Protein AF-A0A947RH59-F1 (afdb_monomer)

pLDDT: mean 83.12, std 14.03, range [39.81, 97.5]

Radius of gyration: 22.33 Å; Cα contacts (8 Å, |Δi|>4): 359; chains: 1; bounding box: 50×53×66 Å

Structure (mmCIF, N/CA/C/O backbone):
data_AF-A0A947RH59-F1
#
_entry.id   AF-A0A947RH59-F1
#
loop_
_atom_site.group_PDB
_atom_site.id
_atom_site.type_symbol
_atom_site.label_atom_id
_atom_site.label_alt_id
_atom_site.label_comp_id
_atom_site.label_asym_id
_atom_site.label_entity_id
_atom_site.label_seq_id
_atom_site.pdbx_PDB_ins_code
_atom_site.Cartn_x
_atom_site.Cartn_y
_atom_site.Cartn_z
_atom_site.occupancy
_atom_site.B_iso_or_equiv
_atom_site.auth_seq_id
_atom_site.auth_comp_id
_atom_site.auth_asym_id
_atom_site.auth_atom_id
_atom_site.pdbx_PDB_model_num
ATOM 1 N N . GLU A 1 1 ? 6.074 -4.065 -26.628 1.00 88.81 1 GLU A N 1
ATOM 2 C CA . GLU A 1 1 ? 5.184 -4.842 -25.742 1.00 88.81 1 GLU A CA 1
ATOM 3 C C . GLU A 1 1 ? 5.906 -5.947 -24.997 1.00 88.81 1 GLU A C 1
ATOM 5 O O . GLU A 1 1 ? 6.916 -6.458 -25.480 1.00 88.81 1 GLU A O 1
ATOM 10 N N . TRP A 1 2 ? 5.381 -6.270 -23.817 1.00 94.00 2 TRP A N 1
ATOM 11 C CA . TRP A 1 2 ? 5.727 -7.473 -23.065 1.00 94.00 2 TRP A CA 1
ATOM 12 C C . TRP A 1 2 ? 5.155 -8.717 -23.740 1.00 94.00 2 TRP A C 1
ATOM 14 O O . TRP A 1 2 ? 4.102 -8.657 -24.374 1.00 94.00 2 TRP A O 1
ATOM 24 N N . THR A 1 3 ? 5.827 -9.852 -23.575 1.00 95.62 3 THR A N 1
ATOM 25 C CA . THR A 1 3 ? 5.216 -11.160 -23.831 1.00 95.62 3 THR A CA 1
ATOM 26 C C . THR A 1 3 ? 4.136 -11.468 -22.791 1.00 95.62 3 THR A C 1
ATOM 28 O O . THR A 1 3 ? 4.141 -10.912 -21.688 1.00 95.62 3 THR A O 1
ATOM 31 N N . ASP A 1 4 ? 3.280 -12.446 -23.088 1.00 93.75 4 ASP A N 1
ATOM 32 C CA . ASP A 1 4 ? 2.530 -13.153 -22.045 1.00 93.75 4 ASP A CA 1
ATOM 33 C C . ASP A 1 4 ? 3.490 -13.767 -21.006 1.00 93.75 4 ASP A C 1
ATOM 35 O O . ASP A 1 4 ? 4.701 -13.880 -21.238 1.00 93.75 4 ASP A O 1
ATOM 39 N N . PHE A 1 5 ? 2.956 -14.168 -19.849 1.00 92.88 5 PHE A N 1
ATOM 40 C CA . PHE A 1 5 ? 3.732 -14.893 -18.844 1.00 92.88 5 PHE A CA 1
ATOM 41 C C . PHE A 1 5 ? 4.156 -16.263 -19.378 1.00 92.88 5 PHE A C 1
ATOM 43 O O . PHE A 1 5 ? 3.321 -17.100 -19.721 1.00 92.88 5 PHE A O 1
ATOM 50 N N . ILE A 1 6 ? 5.467 -16.491 -19.422 1.00 94.94 6 ILE A N 1
ATOM 51 C CA . ILE A 1 6 ? 6.079 -17.720 -19.921 1.00 94.94 6 ILE A CA 1
ATOM 52 C C . ILE A 1 6 ? 6.441 -18.595 -18.717 1.00 94.94 6 ILE A C 1
ATOM 54 O O . ILE A 1 6 ? 7.222 -18.149 -17.870 1.00 94.94 6 ILE A O 1
ATOM 58 N N . PRO A 1 7 ? 5.919 -19.831 -18.622 1.00 93.31 7 PRO A N 1
ATOM 59 C CA . PRO A 1 7 ? 6.313 -20.751 -17.568 1.00 93.31 7 PRO A CA 1
ATOM 60 C C . PRO A 1 7 ? 7.763 -21.198 -17.769 1.00 93.31 7 PRO A C 1
ATOM 62 O O . PRO A 1 7 ? 8.172 -21.575 -18.869 1.00 93.31 7 PRO A O 1
ATOM 65 N N . VAL A 1 8 ? 8.535 -21.193 -16.688 1.00 93.56 8 VAL A N 1
ATOM 66 C CA . VAL A 1 8 ? 9.926 -21.647 -16.657 1.00 93.56 8 VAL A CA 1
ATOM 67 C C . VAL A 1 8 ? 10.114 -22.654 -15.532 1.00 93.56 8 VAL A C 1
ATOM 69 O O . VAL A 1 8 ? 9.717 -22.428 -14.389 1.00 93.56 8 VAL A O 1
ATOM 72 N N . GLN A 1 9 ? 10.722 -23.794 -15.852 1.00 91.88 9 GLN A N 1
ATOM 73 C CA . GLN A 1 9 ? 11.062 -24.793 -14.847 1.00 91.88 9 GLN A CA 1
ATOM 74 C C . GLN A 1 9 ? 12.309 -24.336 -14.084 1.00 91.88 9 GLN A C 1
ATOM 76 O O . GLN A 1 9 ? 13.392 -24.250 -14.659 1.00 91.88 9 GLN A O 1
ATOM 81 N N . VAL A 1 10 ? 12.154 -24.055 -12.790 1.00 88.31 10 VAL A N 1
ATOM 82 C CA . VAL A 1 10 ? 13.253 -23.610 -11.913 1.00 88.31 10 VAL A CA 1
ATOM 83 C C . VAL A 1 10 ? 13.983 -24.813 -11.325 1.00 88.31 10 VAL A C 1
ATOM 85 O O . VAL A 1 10 ? 15.209 -24.847 -11.264 1.00 88.31 10 VAL A O 1
ATOM 88 N N . SER A 1 11 ? 13.222 -25.824 -10.906 1.00 87.19 11 SER A N 1
ATOM 89 C CA . SER A 1 11 ? 13.723 -27.099 -10.391 1.00 87.19 11 SER A CA 1
ATOM 90 C C . SER A 1 11 ? 12.666 -28.200 -10.600 1.00 87.19 11 SER A C 1
ATOM 92 O O . SER A 1 11 ? 11.557 -27.912 -11.068 1.00 87.19 11 SER A O 1
ATOM 94 N N . PRO A 1 12 ? 12.966 -29.487 -10.337 1.00 89.25 12 PRO A N 1
ATOM 95 C CA . PRO A 1 12 ? 11.969 -30.552 -10.443 1.00 89.25 12 PRO A CA 1
ATOM 96 C C . PRO A 1 12 ? 10.721 -30.252 -9.595 1.00 89.25 12 PRO A C 1
ATOM 98 O O . PRO A 1 12 ? 10.802 -30.159 -8.376 1.00 89.25 12 PRO A O 1
ATOM 101 N N . GLY A 1 13 ? 9.567 -30.095 -10.251 1.00 81.94 13 GLY A N 1
ATOM 102 C CA . GLY A 1 13 ? 8.290 -29.785 -9.594 1.00 81.94 13 GLY A CA 1
ATOM 103 C C . GLY A 1 13 ? 8.054 -28.306 -9.261 1.00 81.94 13 GLY A C 1
ATOM 104 O O . GLY A 1 13 ? 6.967 -27.978 -8.794 1.00 81.94 13 GLY A O 1
ATOM 105 N N . VAL A 1 14 ? 9.012 -27.413 -9.534 1.00 85.25 14 VAL A N 1
ATOM 106 C CA . VAL A 1 14 ? 8.883 -25.968 -9.290 1.00 85.25 14 VAL A CA 1
ATOM 107 C C . VAL A 1 14 ? 8.870 -25.217 -10.616 1.00 85.25 14 VAL A C 1
ATOM 109 O O . VAL A 1 14 ? 9.863 -25.194 -11.351 1.00 85.25 14 VAL A O 1
ATOM 112 N N . VAL A 1 15 ? 7.735 -24.585 -10.902 1.00 88.19 15 VAL A N 1
ATOM 113 C CA . VAL A 1 15 ? 7.526 -23.738 -12.079 1.00 88.19 15 VAL A CA 1
ATOM 114 C C . VAL A 1 15 ? 7.353 -22.302 -11.608 1.00 88.19 15 VAL A C 1
ATOM 116 O O . VAL A 1 15 ? 6.541 -22.023 -10.729 1.00 88.19 15 VAL A O 1
ATOM 119 N N . GLY A 1 16 ? 8.140 -21.404 -12.185 1.00 90.88 16 GLY A N 1
ATOM 120 C CA . GLY A 1 16 ? 7.933 -19.968 -12.073 1.00 90.88 16 GLY A CA 1
ATOM 121 C C . GLY A 1 16 ? 7.451 -19.391 -13.396 1.00 90.88 16 GLY A C 1
ATOM 122 O O . GLY A 1 16 ? 7.313 -20.106 -14.389 1.00 90.88 16 GLY A O 1
ATOM 123 N N . VAL A 1 17 ? 7.226 -18.085 -13.423 1.00 92.38 17 VAL A N 1
ATOM 124 C CA . VAL A 1 17 ? 6.842 -17.353 -14.632 1.00 92.38 17 VAL A CA 1
ATOM 125 C C . VAL A 1 17 ? 7.767 -16.167 -14.864 1.00 92.38 17 VAL A C 1
ATOM 127 O O . VAL A 1 17 ? 8.214 -15.517 -13.919 1.00 92.38 17 VAL A O 1
ATOM 130 N N . VAL A 1 18 ? 8.047 -15.881 -16.134 1.00 93.88 18 VAL A N 1
ATOM 131 C CA . VAL A 1 18 ? 8.799 -14.697 -16.571 1.00 93.88 18 VAL A CA 1
ATOM 132 C C . VAL A 1 18 ? 8.038 -13.956 -17.659 1.00 93.88 18 VAL A C 1
ATOM 134 O O . VAL A 1 18 ? 7.226 -14.547 -18.372 1.00 93.88 18 VAL A O 1
ATOM 137 N N . GLN A 1 19 ? 8.338 -12.673 -17.832 1.00 93.88 19 GLN A N 1
ATOM 138 C CA . GLN A 1 19 ? 7.992 -11.940 -19.048 1.00 93.88 19 GLN A CA 1
ATOM 139 C C . GLN A 1 19 ? 9.256 -11.419 -19.720 1.00 93.88 19 GLN A C 1
ATOM 141 O O . GLN A 1 19 ? 10.274 -11.161 -19.071 1.00 93.88 19 GLN A O 1
ATOM 146 N N . ILE A 1 20 ? 9.180 -11.259 -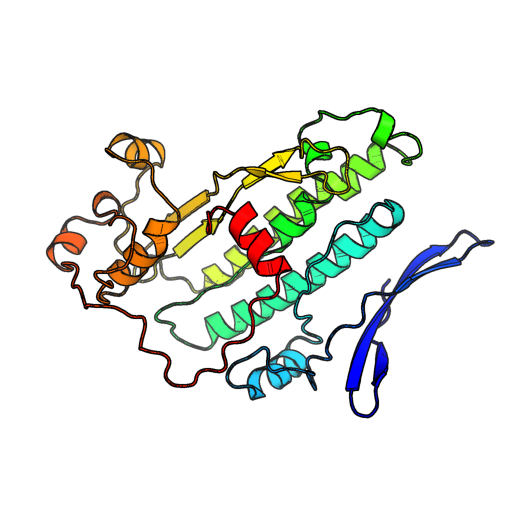21.037 1.00 94.75 20 ILE A N 1
ATOM 147 C CA . ILE A 1 20 ? 10.265 -10.724 -21.851 1.00 94.75 20 ILE A CA 1
ATOM 148 C C . ILE A 1 20 ? 9.777 -9.436 -22.505 1.00 94.75 20 ILE A C 1
ATOM 150 O O . ILE A 1 20 ? 8.660 -9.373 -23.018 1.00 94.75 20 ILE A O 1
ATOM 154 N N . LYS A 1 21 ? 10.624 -8.409 -22.515 1.00 93.44 21 LYS A N 1
ATOM 155 C CA . LYS A 1 21 ? 10.375 -7.164 -23.241 1.00 93.44 21 LYS A CA 1
ATOM 156 C C . LYS A 1 21 ? 11.598 -6.756 -24.056 1.00 93.44 21 LYS A C 1
ATOM 158 O O . LYS A 1 21 ? 12.687 -6.644 -23.494 1.00 93.44 21 LYS A O 1
ATOM 163 N N . PRO A 1 22 ? 11.446 -6.469 -25.358 1.00 91.81 22 PRO A N 1
ATOM 164 C CA . PRO A 1 22 ? 12.472 -5.762 -26.109 1.00 91.81 22 PRO A CA 1
ATOM 165 C C . PRO A 1 22 ? 12.655 -4.349 -25.544 1.00 91.81 22 PRO A C 1
ATOM 167 O O . PRO A 1 22 ? 11.700 -3.575 -25.490 1.00 91.81 22 PRO A O 1
ATOM 170 N N . ILE A 1 23 ? 13.877 -4.025 -25.120 1.00 88.12 23 ILE A N 1
ATOM 171 C CA . ILE A 1 23 ? 14.247 -2.703 -24.578 1.00 88.12 23 ILE A CA 1
ATOM 172 C C . ILE A 1 23 ? 15.123 -1.898 -25.545 1.00 88.12 23 ILE A C 1
ATOM 174 O O . ILE A 1 23 ? 15.234 -0.686 -25.407 1.00 88.12 23 ILE A O 1
ATOM 178 N N . GLN A 1 24 ? 15.728 -2.557 -26.537 1.00 85.88 24 GLN A N 1
ATOM 179 C CA . GLN A 1 24 ? 16.453 -1.916 -27.633 1.00 85.88 24 GLN A CA 1
ATOM 180 C C . GLN A 1 24 ? 16.329 -2.777 -28.890 1.00 85.88 24 GLN A C 1
ATOM 182 O O . GLN A 1 24 ? 16.601 -3.979 -28.842 1.00 85.88 24 GLN A O 1
ATOM 187 N N . LEU A 1 25 ? 15.921 -2.149 -29.993 1.00 82.75 25 LEU A N 1
ATOM 188 C CA . LEU A 1 25 ? 15.824 -2.742 -31.325 1.00 82.75 25 LEU A CA 1
ATOM 189 C C . LEU A 1 25 ? 16.316 -1.698 -32.337 1.00 82.75 25 LEU A C 1
ATOM 191 O O . LEU A 1 25 ? 15.540 -0.843 -32.753 1.00 82.75 25 LEU A O 1
ATOM 195 N N . ASP A 1 26 ? 17.597 -1.730 -32.704 1.00 81.69 26 ASP A N 1
ATOM 196 C CA . ASP A 1 26 ? 18.196 -0.758 -33.642 1.00 81.69 26 ASP A CA 1
ATOM 197 C C . ASP A 1 26 ? 18.709 -1.396 -34.945 1.00 81.69 26 ASP A C 1
ATOM 199 O O . ASP A 1 26 ? 19.548 -0.838 -35.646 1.00 81.69 26 ASP A O 1
ATOM 203 N N . GLY A 1 27 ? 18.166 -2.563 -35.305 1.00 76.25 27 GLY A N 1
ATOM 204 C CA . GLY A 1 27 ? 18.472 -3.278 -36.549 1.00 76.25 27 GLY A CA 1
ATOM 205 C C . GLY A 1 27 ? 19.770 -4.090 -36.505 1.00 76.25 27 GLY A C 1
ATOM 206 O O . GLY A 1 27 ? 19.826 -5.151 -37.122 1.00 76.25 27 GLY A O 1
ATOM 207 N N . GLU A 1 28 ? 20.763 -3.652 -35.730 1.00 81.38 28 GLU A N 1
ATOM 208 C CA . GLU A 1 28 ? 22.033 -4.365 -35.518 1.00 81.38 28 GLU A CA 1
ATOM 209 C C . GLU A 1 28 ? 22.124 -4.999 -34.123 1.00 81.38 28 GLU A C 1
ATOM 211 O O . GLU A 1 28 ? 22.731 -6.059 -33.967 1.00 81.38 28 GLU A O 1
ATOM 216 N N . ASN A 1 29 ? 21.476 -4.404 -33.115 1.00 83.38 29 ASN A N 1
ATOM 217 C CA . ASN A 1 29 ? 21.460 -4.893 -31.742 1.00 83.38 29 ASN A CA 1
ATOM 218 C C . ASN A 1 29 ? 20.030 -5.140 -31.254 1.00 83.38 29 ASN A C 1
ATOM 220 O O . ASN A 1 29 ? 19.125 -4.312 -31.394 1.00 83.38 29 ASN A O 1
ATOM 224 N N . VAL A 1 30 ? 19.853 -6.286 -30.599 1.00 89.38 30 VAL A N 1
ATOM 225 C CA . VAL A 1 30 ? 18.637 -6.629 -29.862 1.00 89.38 30 VAL A CA 1
ATOM 226 C C . VAL A 1 30 ? 19.006 -6.745 -28.393 1.00 89.38 30 VAL A C 1
ATOM 228 O O . VAL A 1 30 ? 19.796 -7.611 -28.017 1.00 89.38 30 VAL A O 1
ATOM 231 N N . LYS A 1 31 ? 18.417 -5.890 -27.551 1.00 89.50 31 LYS A N 1
ATOM 232 C CA . LYS A 1 31 ? 18.453 -6.072 -26.096 1.00 89.50 31 LYS A CA 1
ATOM 233 C C . LYS A 1 31 ? 17.070 -6.431 -25.594 1.00 89.50 31 LYS A C 1
ATOM 235 O O . LYS A 1 31 ? 16.083 -5.754 -25.893 1.00 89.50 31 LYS A O 1
ATOM 240 N N . LEU A 1 32 ? 17.028 -7.488 -24.796 1.00 92.00 32 LEU A N 1
ATOM 241 C CA . LEU A 1 32 ? 15.830 -7.979 -24.139 1.00 92.00 32 LEU A CA 1
ATOM 242 C C . LEU A 1 32 ? 16.002 -7.808 -22.634 1.00 92.00 32 LEU A C 1
ATOM 244 O O . LEU A 1 32 ? 17.060 -8.114 -22.089 1.00 92.00 32 LEU A O 1
ATOM 248 N N . TYR A 1 33 ? 14.948 -7.352 -21.974 1.00 90.88 33 TYR A N 1
ATOM 249 C CA . TYR A 1 33 ? 14.801 -7.492 -20.538 1.00 90.88 33 TYR A CA 1
ATOM 250 C C . TYR A 1 33 ? 13.961 -8.732 -20.255 1.00 90.88 33 TYR A C 1
ATOM 252 O O . TYR A 1 33 ? 12.892 -8.907 -20.841 1.00 90.88 33 TYR A O 1
ATOM 260 N N . ILE A 1 34 ? 14.458 -9.581 -19.364 1.00 92.00 34 ILE A N 1
ATOM 261 C CA . ILE A 1 34 ? 13.726 -10.720 -18.819 1.00 92.00 34 ILE A CA 1
ATOM 262 C C . ILE A 1 34 ? 13.506 -10.402 -17.348 1.00 92.00 34 ILE A C 1
ATOM 264 O O . ILE A 1 34 ? 14.453 -10.032 -16.649 1.00 92.00 34 ILE A O 1
ATOM 268 N N . THR A 1 35 ? 12.265 -10.505 -16.885 1.00 90.19 35 THR A N 1
ATOM 269 C CA . THR A 1 35 ? 11.963 -10.306 -15.467 1.00 90.19 35 THR A CA 1
ATOM 270 C C . THR A 1 35 ? 12.703 -11.338 -14.604 1.00 90.19 35 THR A C 1
ATOM 272 O O . THR A 1 35 ? 13.068 -12.412 -15.096 1.00 90.19 35 THR A O 1
ATOM 275 N N . PRO A 1 36 ? 12.866 -11.093 -13.293 1.00 87.94 36 PRO A N 1
ATOM 276 C CA . PRO A 1 36 ? 13.085 -12.175 -12.348 1.00 87.94 36 PRO A CA 1
ATOM 277 C C . PRO A 1 36 ? 12.020 -13.259 -12.521 1.00 87.94 36 PRO A C 1
ATOM 279 O O . PRO A 1 36 ? 10.925 -13.020 -13.043 1.00 87.94 36 PRO A O 1
ATOM 282 N N . ILE A 1 37 ? 12.353 -14.458 -12.061 1.00 89.25 37 ILE A N 1
ATOM 283 C CA . ILE A 1 37 ? 11.400 -15.556 -12.031 1.00 89.25 37 ILE A CA 1
ATOM 284 C C . ILE A 1 37 ? 10.430 -15.298 -10.879 1.00 89.25 37 ILE A C 1
ATOM 286 O O . ILE A 1 37 ? 10.838 -15.289 -9.718 1.00 89.25 37 ILE A O 1
ATOM 290 N N . PHE A 1 38 ? 9.156 -15.092 -11.198 1.00 89.44 38 PHE A N 1
ATOM 291 C CA . PHE A 1 38 ? 8.100 -14.957 -10.198 1.00 89.44 38 PHE A CA 1
ATOM 292 C C . PHE A 1 38 ? 7.467 -16.308 -9.891 1.00 89.44 38 PHE A C 1
ATOM 294 O O . PHE A 1 38 ? 7.466 -17.215 -10.725 1.00 89.44 38 PHE A O 1
ATOM 301 N N . SER A 1 39 ? 6.879 -16.429 -8.701 1.00 88.12 39 SER A N 1
ATOM 302 C CA . SER A 1 39 ? 5.996 -17.556 -8.404 1.00 88.12 39 SER A CA 1
ATOM 303 C C . SER A 1 39 ? 4.762 -17.486 -9.305 1.00 88.12 39 SER A C 1
ATOM 305 O O . SER A 1 39 ? 4.129 -16.436 -9.401 1.00 88.12 39 SER A O 1
ATOM 307 N N . ASP A 1 40 ? 4.391 -18.606 -9.924 1.00 89.12 40 ASP A N 1
ATOM 308 C CA . ASP A 1 40 ? 3.111 -18.725 -10.623 1.00 89.12 40 ASP A CA 1
ATOM 309 C C . ASP A 1 40 ? 1.973 -18.656 -9.599 1.00 89.12 40 ASP A C 1
ATOM 311 O O . ASP A 1 40 ? 1.878 -19.501 -8.712 1.00 89.12 40 ASP A O 1
ATOM 315 N N . SER A 1 41 ? 1.098 -17.658 -9.705 1.00 89.00 41 SER A N 1
ATOM 316 C CA . SER A 1 41 ? -0.002 -17.495 -8.748 1.00 89.00 41 SER A CA 1
ATOM 317 C C . SER A 1 41 ? -1.061 -18.607 -8.833 1.00 89.00 41 SER A C 1
ATOM 319 O O . SER A 1 41 ? -1.749 -18.864 -7.845 1.00 89.00 41 SER A O 1
ATOM 321 N N . SER A 1 42 ? -1.150 -19.330 -9.959 1.00 86.38 42 SER A N 1
ATOM 322 C CA . SER A 1 42 ? -2.070 -20.468 -10.124 1.00 86.38 42 SER A CA 1
ATOM 323 C C . SER A 1 42 ? -1.583 -21.748 -9.430 1.00 86.38 42 SER A C 1
ATOM 325 O O . SER A 1 42 ? -2.383 -22.636 -9.108 1.00 86.38 42 SER A O 1
ATOM 327 N N . ASN A 1 43 ? -0.277 -21.839 -9.174 1.00 87.06 43 ASN A N 1
ATOM 328 C CA . ASN A 1 43 ? 0.364 -22.944 -8.475 1.00 87.06 43 ASN A CA 1
ATOM 329 C C . ASN A 1 43 ? 1.592 -22.437 -7.698 1.00 87.06 43 ASN A C 1
ATOM 331 O O . ASN A 1 43 ? 2.730 -22.709 -8.094 1.00 87.06 43 ASN A O 1
ATOM 335 N N . PRO A 1 44 ? 1.378 -21.655 -6.625 1.00 85.50 44 PRO A N 1
ATOM 336 C CA . PRO A 1 44 ? 2.462 -20.916 -6.012 1.00 85.50 44 PRO A CA 1
ATOM 337 C C . PRO A 1 44 ? 3.368 -21.821 -5.183 1.00 85.50 44 PRO A C 1
ATOM 339 O O . PRO A 1 44 ? 2.924 -22.785 -4.560 1.00 85.50 44 PRO A O 1
ATOM 342 N N . VAL A 1 45 ? 4.657 -21.477 -5.152 1.00 83.00 45 VAL A N 1
ATOM 343 C CA . VAL A 1 45 ? 5.681 -22.229 -4.403 1.00 83.00 45 VAL A CA 1
ATOM 344 C C . VAL A 1 45 ? 5.470 -22.107 -2.887 1.00 83.00 45 VAL A C 1
ATOM 346 O O . VAL A 1 45 ? 5.902 -22.965 -2.121 1.00 83.00 45 VAL A O 1
ATOM 349 N N . TYR A 1 46 ? 4.773 -21.055 -2.452 1.00 83.56 46 TYR A N 1
ATOM 350 C CA . TYR A 1 46 ? 4.365 -20.810 -1.074 1.00 83.56 46 TYR A CA 1
ATOM 351 C C . TYR A 1 46 ? 2.954 -20.208 -1.031 1.00 83.56 46 TYR A C 1
ATOM 353 O O . TYR A 1 46 ? 2.503 -19.562 -1.976 1.00 83.56 46 TYR A O 1
ATOM 361 N N . ASN A 1 47 ? 2.249 -20.390 0.085 1.00 85.50 47 ASN A N 1
ATOM 362 C CA . ASN A 1 47 ? 0.921 -19.807 0.266 1.00 85.50 47 ASN A CA 1
ATOM 363 C C . ASN A 1 47 ? 1.045 -18.312 0.591 1.00 85.50 47 ASN A C 1
ATOM 365 O O . ASN A 1 47 ? 1.488 -17.958 1.678 1.00 85.50 47 ASN A O 1
ATOM 369 N N . PHE A 1 48 ? 0.627 -17.445 -0.333 1.00 87.75 48 PHE A N 1
ATOM 370 C CA . PHE A 1 48 ? 0.585 -15.987 -0.133 1.00 87.75 48 PHE A CA 1
ATOM 371 C C . PHE A 1 48 ? -0.825 -15.455 0.180 1.00 87.75 48 PHE A C 1
ATOM 373 O O . PHE A 1 48 ? -1.036 -14.249 0.267 1.00 87.75 48 PHE A O 1
ATOM 380 N N . THR A 1 49 ? -1.805 -16.350 0.329 1.00 90.94 49 THR A N 1
ATOM 381 C CA . THR A 1 49 ? -3.190 -16.018 0.685 1.00 90.94 49 THR A CA 1
ATOM 382 C C . THR A 1 49 ? -3.688 -16.926 1.799 1.00 90.94 49 THR A C 1
ATOM 384 O O . THR A 1 49 ? -3.232 -18.065 1.941 1.00 90.94 49 THR A O 1
ATOM 387 N N . PHE A 1 50 ? -4.666 -16.437 2.558 1.00 89.12 50 PHE A N 1
ATOM 388 C CA . PHE A 1 50 ? -5.464 -17.251 3.464 1.00 89.12 50 PHE A CA 1
ATOM 389 C C . PHE A 1 50 ? -6.963 -17.028 3.181 1.00 89.12 50 PHE A C 1
ATOM 391 O O . PHE A 1 50 ? -7.394 -15.876 3.154 1.00 89.12 50 PHE A O 1
ATOM 398 N N . PRO A 1 51 ? -7.766 -18.094 2.988 1.00 91.25 51 PRO A N 1
ATOM 399 C CA . PRO A 1 51 ? -7.333 -19.484 2.827 1.00 91.25 51 PRO A CA 1
ATOM 400 C C . PRO A 1 51 ? -6.478 -19.658 1.560 1.00 91.25 51 PRO A C 1
ATOM 402 O O . PRO A 1 51 ? -6.658 -18.933 0.587 1.00 91.25 51 PRO A O 1
ATOM 405 N N . ALA A 1 52 ? -5.582 -20.650 1.540 1.00 87.94 52 ALA A N 1
ATOM 406 C CA . ALA A 1 52 ? -4.650 -20.871 0.422 1.00 87.94 52 ALA A CA 1
ATOM 407 C C . ALA A 1 52 ? -5.338 -21.094 -0.942 1.00 87.94 52 ALA A C 1
ATOM 409 O O . ALA A 1 52 ? -4.736 -20.891 -1.995 1.00 87.94 52 ALA A O 1
ATOM 410 N N . THR A 1 53 ? -6.610 -21.504 -0.940 1.00 87.62 53 THR A N 1
ATOM 411 C CA . THR A 1 53 ? -7.419 -21.670 -2.155 1.00 87.62 53 THR A CA 1
ATOM 412 C C . THR A 1 53 ? -7.675 -20.351 -2.885 1.00 87.62 53 THR A C 1
ATOM 414 O O . THR A 1 53 ? -7.861 -20.375 -4.100 1.00 87.62 53 THR A O 1
ATOM 417 N N . LEU A 1 54 ? -7.633 -19.214 -2.179 1.00 90.38 54 LEU A N 1
ATOM 418 C CA . LEU A 1 54 ? -7.912 -17.892 -2.739 1.00 90.38 54 LEU A CA 1
ATOM 419 C C . LEU A 1 54 ? -6.922 -17.502 -3.847 1.00 90.38 54 LEU A C 1
ATOM 421 O O . LEU A 1 54 ? -7.323 -16.866 -4.818 1.00 90.38 54 LEU A O 1
ATOM 425 N N . ALA A 1 55 ? -5.658 -17.931 -3.761 1.00 90.69 55 ALA A N 1
ATOM 426 C CA . ALA A 1 55 ? -4.647 -17.654 -4.786 1.00 90.69 55 ALA A CA 1
ATOM 427 C C . ALA A 1 55 ? -5.101 -18.078 -6.196 1.00 90.69 55 ALA A C 1
ATOM 429 O O . ALA A 1 55 ? -4.987 -17.303 -7.142 1.00 90.69 55 ALA A O 1
ATOM 430 N N . LYS A 1 56 ? -5.698 -19.271 -6.332 1.00 88.88 56 LYS A N 1
ATOM 431 C CA . LYS A 1 56 ? -6.170 -19.786 -7.630 1.00 88.88 56 LYS A CA 1
ATOM 432 C C . LYS A 1 56 ? -7.346 -18.990 -8.182 1.00 88.88 56 LYS A C 1
ATOM 434 O O . LYS A 1 56 ? -7.431 -18.784 -9.392 1.00 88.88 56 LYS A O 1
ATOM 439 N N . ASP A 1 57 ? -8.250 -18.561 -7.307 1.00 91.19 57 ASP A N 1
ATOM 440 C CA . ASP A 1 57 ? -9.389 -17.735 -7.699 1.00 91.19 57 ASP A CA 1
ATOM 441 C C . ASP A 1 57 ? -8.938 -16.348 -8.147 1.00 91.19 57 ASP A C 1
ATOM 443 O O . ASP A 1 57 ? -9.399 -15.875 -9.186 1.00 91.19 57 ASP A O 1
ATOM 447 N N . ILE A 1 58 ? -7.970 -15.753 -7.444 1.00 92.38 58 ILE A N 1
ATOM 448 C CA . ILE A 1 58 ? -7.327 -14.507 -7.864 1.00 92.38 58 ILE A CA 1
ATOM 449 C C . ILE A 1 58 ? -6.754 -14.659 -9.274 1.00 92.38 58 ILE A C 1
ATOM 451 O O . ILE A 1 58 ? -7.103 -13.878 -10.159 1.00 92.38 58 ILE A O 1
ATOM 455 N N . THR A 1 59 ? -5.938 -15.689 -9.521 1.00 91.50 59 THR A N 1
ATOM 456 C CA . THR A 1 59 ? -5.312 -15.868 -10.837 1.00 91.50 59 THR A CA 1
ATOM 457 C C . THR A 1 59 ? -6.338 -16.066 -11.944 1.00 91.50 59 THR A C 1
ATOM 459 O O . THR A 1 59 ? -6.207 -15.513 -13.034 1.00 91.50 59 THR A O 1
ATOM 462 N N . ARG A 1 60 ? -7.386 -16.846 -11.666 1.00 91.81 60 ARG A N 1
ATOM 463 C CA . ARG A 1 60 ? -8.465 -17.133 -12.616 1.00 91.81 60 ARG A CA 1
ATOM 464 C C . ARG A 1 60 ? -9.275 -15.888 -12.978 1.00 91.81 60 ARG A C 1
ATOM 466 O O . ARG A 1 60 ? -9.710 -15.777 -14.120 1.00 91.81 60 ARG A O 1
ATOM 473 N N . LEU A 1 61 ? -9.516 -14.995 -12.019 1.00 92.00 61 LEU A N 1
ATOM 474 C CA . LEU A 1 61 ? -10.374 -13.821 -12.202 1.00 92.00 61 LEU A CA 1
ATOM 475 C C . LEU A 1 61 ? -9.610 -12.591 -12.707 1.00 92.00 61 LEU A C 1
ATOM 477 O O . LEU A 1 61 ? -10.162 -11.818 -13.487 1.00 92.00 61 LEU A O 1
ATOM 481 N N . PHE A 1 62 ? -8.357 -12.413 -12.285 1.00 91.81 62 PHE A N 1
ATOM 482 C CA . PHE A 1 62 ? -7.598 -11.177 -12.517 1.00 91.81 62 PHE A CA 1
ATOM 483 C C . PHE A 1 62 ? -6.330 -11.374 -13.365 1.00 91.81 62 PHE A C 1
ATOM 485 O O . PHE A 1 62 ? -5.744 -10.397 -13.842 1.00 91.81 62 PHE A O 1
ATOM 492 N N . GLY A 1 63 ? -5.950 -12.625 -13.640 1.00 90.94 63 GLY A N 1
ATOM 493 C CA . GLY A 1 63 ? -4.695 -12.977 -14.301 1.00 90.94 63 GLY A CA 1
ATOM 494 C C . GLY A 1 63 ? -3.553 -13.150 -13.301 1.00 90.94 63 GLY A C 1
ATOM 495 O O . GLY A 1 63 ? -3.771 -13.228 -12.096 1.00 90.94 63 GLY A O 1
ATOM 496 N N . GLN A 1 64 ? -2.315 -13.240 -13.793 1.00 90.56 64 GLN A N 1
ATOM 497 C CA . GLN A 1 64 ? -1.163 -13.502 -12.927 1.00 90.56 64 GLN A CA 1
ATOM 498 C C . GLN A 1 64 ? -0.988 -12.415 -11.863 1.00 90.56 64 GLN A C 1
ATOM 500 O O . GLN A 1 64 ? -0.758 -11.245 -12.187 1.00 90.56 64 GLN A O 1
ATOM 505 N N . TYR A 1 65 ? -1.057 -12.836 -10.602 1.00 91.25 65 TYR A N 1
ATOM 506 C CA . TYR A 1 65 ? -0.812 -12.002 -9.438 1.00 91.25 65 TYR A CA 1
ATOM 507 C C . TYR A 1 65 ? 0.646 -12.138 -9.017 1.00 91.25 65 TYR A C 1
ATOM 509 O O . TYR A 1 65 ? 1.071 -13.177 -8.510 1.00 91.25 65 TYR A O 1
ATOM 517 N N . LEU A 1 66 ? 1.426 -11.086 -9.239 1.00 89.06 66 LEU A N 1
ATOM 518 C CA . LEU A 1 66 ? 2.828 -11.082 -8.855 1.00 89.06 66 LEU A CA 1
ATOM 519 C C . LEU A 1 66 ? 2.931 -10.691 -7.386 1.00 89.06 66 LEU A C 1
ATOM 521 O O . LEU A 1 66 ? 2.684 -9.541 -7.022 1.00 89.06 66 LEU A O 1
ATOM 525 N N . VAL A 1 67 ? 3.299 -11.655 -6.541 1.00 82.75 67 VAL A N 1
ATOM 526 C CA . VAL A 1 67 ? 3.734 -11.337 -5.182 1.00 82.75 67 VAL A CA 1
ATOM 527 C C . VAL A 1 67 ? 5.045 -10.583 -5.319 1.00 82.75 67 VAL A C 1
ATOM 529 O O . VAL A 1 67 ? 6.059 -11.128 -5.756 1.00 82.75 67 VAL A O 1
ATOM 532 N N . GLU A 1 68 ? 4.973 -9.290 -5.040 1.00 70.69 68 GLU A N 1
ATOM 533 C CA . GLU A 1 68 ? 6.091 -8.387 -5.224 1.00 70.69 68 GLU A CA 1
ATOM 534 C C . GLU A 1 68 ? 7.279 -8.823 -4.357 1.00 70.69 68 GLU A C 1
ATOM 536 O O . GLU A 1 68 ? 7.146 -8.994 -3.148 1.00 70.69 68 GLU A O 1
ATOM 541 N N . MET A 1 69 ? 8.444 -8.989 -4.984 1.00 63.84 69 MET A N 1
ATOM 542 C CA . MET A 1 69 ? 9.722 -9.154 -4.289 1.00 63.84 69 MET A CA 1
ATOM 543 C C . MET A 1 69 ? 10.424 -7.799 -4.180 1.00 63.84 69 MET A C 1
ATOM 545 O O . MET A 1 69 ? 10.122 -6.887 -4.946 1.00 63.84 69 MET A O 1
ATOM 549 N N . THR A 1 70 ? 11.373 -7.658 -3.254 1.00 57.59 70 THR A N 1
ATOM 550 C CA . THR A 1 70 ? 12.147 -6.422 -3.070 1.00 57.59 70 THR A CA 1
ATOM 551 C C . THR A 1 70 ? 12.868 -6.038 -4.364 1.00 57.59 70 THR A C 1
ATOM 553 O O . THR A 1 70 ? 13.906 -6.600 -4.716 1.00 57.59 70 THR A O 1
ATOM 556 N N . TRP A 1 71 ? 12.313 -5.075 -5.098 1.00 60.47 71 TRP A N 1
ATOM 557 C CA . TRP A 1 71 ? 12.928 -4.534 -6.302 1.00 60.47 71 TRP A CA 1
ATOM 558 C C . TRP A 1 71 ? 14.023 -3.555 -5.909 1.00 60.47 71 TRP A C 1
ATOM 560 O O . TRP A 1 71 ? 13.783 -2.371 -5.681 1.00 60.47 71 TRP A O 1
ATOM 570 N N . MET A 1 72 ? 15.249 -4.060 -5.827 1.00 52.31 72 MET A N 1
ATOM 571 C CA . MET A 1 72 ? 16.416 -3.206 -5.675 1.00 52.31 72 MET A CA 1
ATOM 572 C C . MET A 1 72 ? 16.699 -2.518 -7.014 1.00 52.31 72 MET A C 1
ATOM 574 O O . MET A 1 72 ? 16.900 -3.167 -8.038 1.00 52.31 72 MET A O 1
ATOM 578 N N . SER A 1 73 ? 16.633 -1.189 -6.974 1.00 58.00 73 SER A N 1
ATOM 579 C CA . SER A 1 73 ? 17.011 -0.217 -8.007 1.00 58.00 73 SER A CA 1
ATOM 580 C C . SER A 1 73 ? 17.973 -0.703 -9.107 1.00 58.00 73 SER A C 1
ATOM 582 O O . SER A 1 73 ? 18.976 -1.375 -8.867 1.00 58.00 73 SER A O 1
ATOM 584 N N . THR A 1 74 ? 17.703 -0.279 -10.345 1.00 63.00 74 THR A N 1
ATOM 585 C CA . THR A 1 74 ? 18.611 -0.479 -11.484 1.00 63.00 74 THR A CA 1
ATOM 586 C C . THR A 1 74 ? 19.561 0.709 -11.647 1.00 63.00 74 THR A C 1
ATOM 588 O O . THR A 1 74 ? 19.160 1.859 -11.482 1.00 63.00 74 THR A O 1
ATOM 591 N N . LYS A 1 75 ? 20.816 0.441 -12.032 1.00 60.56 75 LYS A N 1
ATOM 592 C CA . LYS A 1 75 ? 21.747 1.476 -12.528 1.00 60.56 75 LYS A CA 1
ATOM 593 C C . LYS A 1 75 ? 21.552 1.776 -14.015 1.00 60.56 75 LYS A C 1
ATOM 595 O O . LYS A 1 75 ? 22.046 2.786 -14.506 1.00 60.56 75 LYS A O 1
ATOM 600 N N . ASP A 1 76 ? 20.878 0.881 -14.730 1.00 70.62 76 ASP A N 1
ATOM 601 C CA . ASP A 1 76 ? 20.730 0.943 -16.176 1.00 70.62 76 ASP A CA 1
ATOM 602 C C . ASP A 1 76 ? 19.449 1.698 -16.535 1.00 70.62 76 ASP A C 1
ATOM 604 O O . ASP A 1 76 ? 18.337 1.180 -16.389 1.00 70.62 76 ASP A O 1
ATOM 608 N N . ILE A 1 77 ? 19.604 2.940 -16.998 1.00 69.38 77 ILE A N 1
ATOM 609 C CA . ILE A 1 77 ? 18.483 3.848 -17.275 1.00 69.38 77 ILE A CA 1
ATOM 610 C C . ILE A 1 77 ? 17.524 3.299 -18.337 1.00 69.38 77 ILE A C 1
ATOM 612 O O . ILE A 1 77 ? 16.319 3.531 -18.272 1.00 69.38 77 ILE A O 1
ATOM 616 N N . ILE A 1 78 ? 18.045 2.505 -19.277 1.00 75.56 78 ILE A N 1
ATOM 617 C CA . ILE A 1 78 ? 17.256 1.878 -20.342 1.00 75.56 78 ILE A CA 1
ATOM 618 C C . ILE A 1 78 ? 16.198 0.902 -19.797 1.00 75.56 78 ILE A C 1
ATOM 620 O O . ILE A 1 78 ? 15.214 0.617 -20.475 1.00 75.56 78 ILE A O 1
ATOM 624 N N . LEU A 1 79 ? 16.371 0.409 -18.564 1.00 79.00 79 LEU A N 1
ATOM 625 C CA . LEU A 1 79 ? 15.423 -0.488 -17.902 1.00 79.00 79 LEU A CA 1
ATOM 626 C C . LEU A 1 79 ? 14.298 0.246 -17.167 1.00 79.00 79 LEU A C 1
ATOM 628 O O . LEU A 1 79 ? 13.279 -0.383 -16.884 1.00 79.00 79 LEU A O 1
ATOM 632 N N . ILE A 1 80 ? 14.439 1.547 -16.877 1.00 77.19 80 ILE A N 1
ATOM 633 C CA . ILE A 1 80 ? 13.454 2.308 -16.086 1.00 77.19 80 ILE A CA 1
ATOM 634 C C . ILE A 1 80 ? 12.035 2.189 -16.665 1.00 77.19 80 ILE A C 1
ATOM 636 O O . ILE A 1 80 ? 11.137 1.834 -15.901 1.00 77.19 80 ILE A O 1
ATOM 640 N N . PRO A 1 81 ? 11.795 2.375 -17.982 1.00 81.94 81 PRO A N 1
ATOM 641 C CA . PRO A 1 81 ? 10.443 2.259 -18.529 1.00 81.94 81 PRO A CA 1
ATOM 642 C C . PRO A 1 81 ? 9.849 0.852 -18.374 1.00 81.94 81 PRO A C 1
ATOM 644 O O . PRO A 1 81 ? 8.666 0.706 -18.079 1.00 81.94 81 PRO A O 1
ATOM 647 N N . ALA A 1 82 ? 10.663 -0.197 -18.539 1.00 86.31 82 ALA A N 1
ATOM 648 C CA . ALA A 1 82 ? 10.213 -1.575 -18.350 1.00 86.31 82 ALA A CA 1
ATOM 649 C C . ALA A 1 82 ? 9.863 -1.850 -16.877 1.00 86.31 82 ALA A C 1
ATOM 651 O O . ALA A 1 82 ? 8.780 -2.349 -16.583 1.00 86.31 82 ALA A O 1
ATOM 652 N N . ILE A 1 83 ? 10.734 -1.466 -15.944 1.00 85.19 83 ILE A N 1
ATOM 653 C CA . ILE A 1 83 ? 10.488 -1.640 -14.506 1.00 85.19 83 ILE A CA 1
ATOM 654 C C . ILE A 1 83 ? 9.235 -0.870 -14.074 1.00 85.19 83 ILE A C 1
ATOM 656 O O . ILE A 1 83 ? 8.390 -1.430 -13.379 1.00 85.19 83 ILE A O 1
ATOM 660 N N . LYS A 1 84 ? 9.067 0.373 -14.542 1.00 86.81 84 LYS A N 1
ATOM 661 C CA . LYS A 1 84 ? 7.877 1.194 -14.286 1.00 86.81 84 LYS A CA 1
ATOM 662 C C . LYS A 1 84 ? 6.592 0.477 -14.697 1.00 86.81 84 LYS A C 1
ATOM 664 O O . LYS A 1 84 ? 5.675 0.355 -13.890 1.00 86.81 84 LYS A O 1
ATOM 669 N N . GLU A 1 85 ? 6.529 -0.028 -15.928 1.00 90.25 85 GLU A N 1
ATOM 670 C CA . GLU A 1 85 ? 5.354 -0.756 -16.423 1.00 90.25 85 GLU A CA 1
ATOM 671 C C . GLU A 1 8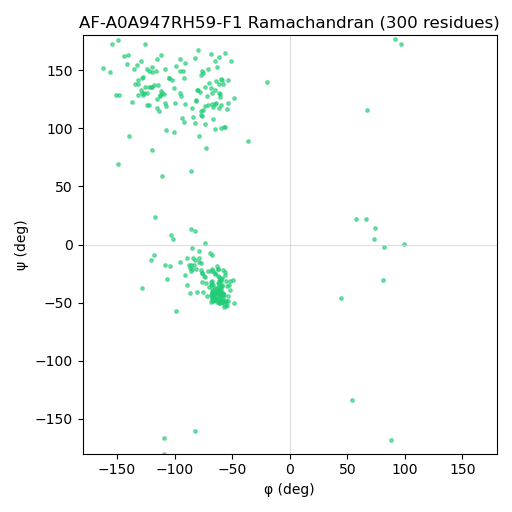5 ? 5.055 -2.020 -15.611 1.00 90.25 85 GLU A C 1
ATOM 673 O O . GLU A 1 85 ? 3.894 -2.293 -15.310 1.00 90.25 85 GLU A O 1
ATOM 678 N N . LEU A 1 86 ? 6.088 -2.773 -15.225 1.00 89.56 86 LEU A N 1
ATOM 679 C CA . LEU A 1 86 ? 5.931 -3.988 -14.429 1.00 89.56 86 LEU A CA 1
ATOM 680 C C . LEU A 1 86 ? 5.423 -3.691 -13.009 1.00 89.56 86 LEU A C 1
ATOM 682 O O . LEU A 1 86 ? 4.550 -4.402 -12.504 1.00 89.56 86 LEU A O 1
ATOM 686 N N . LEU A 1 87 ? 5.928 -2.630 -12.374 1.00 89.88 87 LEU A N 1
ATOM 687 C CA . LEU A 1 87 ? 5.464 -2.177 -11.060 1.00 89.88 87 LEU A CA 1
ATOM 688 C C . LEU A 1 87 ? 4.017 -1.676 -11.124 1.00 89.88 87 LEU A C 1
ATOM 690 O O . LEU A 1 87 ? 3.201 -2.060 -10.290 1.00 89.88 87 LEU A O 1
ATOM 694 N N . ILE A 1 88 ? 3.667 -0.898 -12.155 1.00 91.81 88 ILE A N 1
ATOM 695 C CA . ILE A 1 88 ? 2.287 -0.457 -12.398 1.00 91.81 88 ILE A CA 1
ATOM 696 C C . ILE A 1 88 ? 1.363 -1.657 -12.617 1.00 91.81 88 ILE A C 1
ATOM 698 O O . ILE A 1 88 ? 0.266 -1.680 -12.064 1.00 91.81 88 ILE A O 1
ATOM 702 N N . TYR A 1 89 ? 1.779 -2.651 -13.410 1.00 91.56 89 TYR A N 1
ATOM 703 C CA . TYR A 1 89 ? 1.015 -3.886 -13.594 1.00 91.56 89 TYR A CA 1
ATOM 704 C C . TYR A 1 89 ? 0.780 -4.587 -12.253 1.00 91.56 89 TYR A C 1
ATOM 706 O O . TYR A 1 89 ? -0.357 -4.935 -11.935 1.00 91.56 89 TYR A O 1
ATOM 714 N N . THR A 1 90 ? 1.842 -4.753 -11.463 1.00 91.31 90 THR A N 1
ATOM 715 C CA . THR A 1 90 ? 1.803 -5.439 -10.166 1.00 91.31 90 THR A CA 1
ATOM 716 C C . THR A 1 90 ? 0.848 -4.744 -9.200 1.00 91.31 90 THR A C 1
ATOM 718 O O . THR A 1 90 ? -0.052 -5.386 -8.662 1.00 91.31 90 THR A O 1
ATOM 721 N N . GLU A 1 91 ? 0.977 -3.428 -9.032 1.00 93.75 91 GLU A N 1
ATOM 722 C CA . GLU A 1 91 ? 0.095 -2.655 -8.156 1.00 93.75 91 GLU A CA 1
ATOM 723 C C . GLU A 1 91 ? -1.351 -2.654 -8.668 1.00 93.75 91 GLU A C 1
ATOM 725 O O . GLU A 1 91 ? -2.281 -2.858 -7.901 1.00 93.75 91 GLU A O 1
ATOM 730 N N . ASN A 1 92 ? -1.567 -2.553 -9.982 1.00 94.31 92 ASN A N 1
ATOM 731 C CA . ASN A 1 92 ? -2.908 -2.636 -10.558 1.00 94.31 92 ASN A CA 1
ATOM 732 C C . ASN A 1 92 ? -3.594 -3.983 -10.272 1.00 94.31 92 ASN A C 1
ATOM 734 O O . ASN A 1 92 ? -4.808 -4.018 -10.073 1.00 94.31 92 ASN A O 1
ATOM 738 N N . GLN A 1 93 ? -2.846 -5.092 -10.258 1.00 92.50 93 GLN A N 1
ATOM 739 C CA . GLN A 1 93 ? -3.388 -6.396 -9.868 1.00 92.50 93 GLN A CA 1
ATOM 740 C C . GLN A 1 93 ? -3.766 -6.425 -8.385 1.00 92.50 93 GLN A C 1
ATOM 742 O O . GLN A 1 93 ? -4.874 -6.853 -8.056 1.00 92.50 93 GLN A O 1
ATOM 747 N N . LYS A 1 94 ? -2.902 -5.898 -7.505 1.00 93.12 94 LYS A N 1
ATOM 748 C CA . LYS A 1 94 ? -3.204 -5.735 -6.072 1.00 93.12 94 LYS A CA 1
ATOM 749 C C . LYS A 1 94 ? -4.477 -4.921 -5.858 1.00 93.12 94 LYS A C 1
ATOM 751 O O . LYS A 1 94 ? -5.371 -5.388 -5.162 1.00 93.12 94 LYS A O 1
ATOM 756 N N . SER A 1 95 ? -4.607 -3.773 -6.521 1.00 95.06 95 SER A N 1
ATOM 757 C CA . SER A 1 95 ? -5.776 -2.893 -6.416 1.00 95.06 95 SER A CA 1
ATOM 758 C C . SER A 1 95 ? -7.066 -3.558 -6.891 1.00 95.06 95 SER A C 1
ATOM 760 O O . SER A 1 95 ? -8.099 -3.421 -6.244 1.00 95.06 95 SER A O 1
ATOM 762 N N . LYS A 1 96 ? -7.029 -4.313 -7.998 1.00 94.81 96 LYS A N 1
ATOM 763 C CA . LYS A 1 96 ? -8.205 -5.043 -8.507 1.00 94.81 96 LYS A CA 1
ATOM 764 C C . LYS A 1 96 ? -8.664 -6.137 -7.550 1.00 94.81 96 LYS A C 1
ATOM 766 O O . LYS A 1 96 ? -9.859 -6.252 -7.288 1.00 94.81 96 LYS A O 1
ATOM 771 N N . VAL A 1 97 ? -7.722 -6.926 -7.037 1.00 94.62 97 VAL A N 1
ATOM 772 C CA . VAL A 1 97 ? -8.010 -7.972 -6.048 1.00 94.62 97 VAL A CA 1
ATOM 773 C C . VAL A 1 97 ? -8.538 -7.347 -4.762 1.00 94.62 97 VAL A C 1
ATOM 775 O O . VAL A 1 97 ? -9.578 -7.772 -4.267 1.00 94.62 97 VAL A O 1
ATOM 778 N N . GLY A 1 98 ? -7.869 -6.306 -4.264 1.00 94.44 98 GLY A N 1
ATOM 779 C CA . GLY A 1 98 ? -8.283 -5.549 -3.089 1.00 94.44 98 GLY A CA 1
ATOM 780 C C . GLY A 1 98 ? -9.700 -5.011 -3.226 1.00 94.44 98 GLY A C 1
ATOM 781 O O . GLY A 1 98 ? -10.533 -5.257 -2.361 1.00 94.44 98 GLY A O 1
ATOM 782 N N . LYS A 1 99 ? -10.022 -4.376 -4.357 1.00 95.00 99 LYS A N 1
ATOM 783 C CA . LYS A 1 99 ? -11.375 -3.894 -4.657 1.00 95.00 99 LYS A CA 1
ATOM 784 C C . LYS A 1 99 ? -12.412 -5.013 -4.640 1.00 95.00 99 LYS A C 1
ATOM 786 O O . LYS A 1 99 ? -13.467 -4.854 -4.034 1.00 95.00 99 LYS A O 1
ATOM 791 N N . ALA A 1 100 ? -12.124 -6.135 -5.295 1.00 94.12 100 ALA A N 1
ATOM 792 C CA . ALA A 1 100 ? -13.055 -7.254 -5.351 1.00 94.12 100 ALA A CA 1
ATOM 793 C C . ALA A 1 100 ? -13.321 -7.853 -3.962 1.00 94.12 100 ALA A C 1
ATOM 795 O O . ALA A 1 100 ? -14.471 -8.127 -3.631 1.00 94.12 100 ALA A O 1
ATOM 796 N N . LEU A 1 101 ? -12.279 -8.000 -3.138 1.00 92.75 101 LEU A N 1
ATOM 797 C CA . LEU A 1 101 ? -12.411 -8.470 -1.757 1.00 92.75 101 LEU A CA 1
ATOM 798 C C . LEU A 1 101 ? -13.154 -7.456 -0.882 1.00 92.75 101 LEU A C 1
ATOM 800 O O . LEU A 1 101 ? -14.002 -7.852 -0.084 1.00 92.75 101 LEU A O 1
ATOM 804 N N . PHE A 1 102 ? -12.863 -6.164 -1.045 1.00 93.62 102 PHE A N 1
ATOM 805 C CA . PHE A 1 102 ? -13.549 -5.078 -0.348 1.00 93.62 102 PHE A CA 1
ATOM 806 C C . PHE A 1 102 ? -15.056 -5.094 -0.634 1.00 93.62 102 PHE A C 1
ATOM 808 O O . PHE A 1 102 ? -15.852 -4.962 0.288 1.00 93.62 102 PHE A O 1
ATOM 815 N N . ASP A 1 103 ? -15.451 -5.334 -1.887 1.00 92.12 103 ASP A N 1
ATOM 816 C CA . ASP A 1 103 ? -16.859 -5.393 -2.294 1.00 92.12 103 ASP A CA 1
ATOM 817 C C . ASP A 1 103 ? -17.581 -6.690 -1.894 1.00 92.12 103 ASP A C 1
ATOM 819 O O . ASP A 1 103 ? -18.810 -6.705 -1.810 1.00 92.12 103 ASP A O 1
ATOM 823 N N . GLU A 1 104 ? -16.858 -7.798 -1.698 1.00 88.38 104 GLU A N 1
ATOM 824 C CA . GLU A 1 104 ? -17.465 -9.118 -1.477 1.00 88.38 104 GLU A CA 1
ATOM 825 C C . GLU A 1 104 ? -18.211 -9.201 -0.137 1.00 88.38 104 GLU A C 1
ATOM 827 O O . GLU A 1 104 ? -19.178 -9.957 -0.002 1.00 88.38 104 GLU A O 1
ATOM 832 N N . ARG A 1 105 ? -17.744 -8.469 0.883 1.00 84.19 105 ARG A N 1
ATOM 833 C CA . ARG A 1 105 ? -18.186 -8.635 2.275 1.00 84.19 105 ARG A CA 1
ATOM 834 C C . ARG A 1 105 ? -18.252 -7.304 3.006 1.00 84.19 105 ARG A C 1
ATOM 836 O O . ARG A 1 105 ? -17.661 -6.314 2.600 1.00 84.19 105 ARG A O 1
ATOM 843 N N . GLN A 1 106 ? -18.972 -7.300 4.121 1.00 86.62 106 GLN A N 1
ATOM 844 C CA . GLN A 1 106 ? -18.863 -6.232 5.109 1.00 86.62 106 GLN A CA 1
ATOM 845 C C . GLN A 1 106 ? -17.686 -6.570 6.023 1.00 86.62 106 GLN A C 1
ATOM 847 O O . GLN A 1 106 ? -17.690 -7.623 6.661 1.00 86.62 106 GLN A O 1
ATOM 852 N N . TRP A 1 107 ? -16.671 -5.715 6.023 1.00 92.75 107 TRP A N 1
ATOM 853 C CA . TRP A 1 107 ? -15.453 -5.896 6.804 1.00 92.75 107 TRP A CA 1
ATOM 854 C C . TRP A 1 107 ? -15.504 -5.031 8.061 1.00 92.75 107 TRP A C 1
ATOM 856 O O . TRP A 1 107 ? -15.809 -3.848 7.966 1.00 92.75 107 TRP A O 1
ATOM 866 N N . ASP A 1 108 ? -15.138 -5.596 9.215 1.00 94.38 108 ASP A N 1
ATOM 867 C CA . ASP A 1 108 ? -14.900 -4.808 10.436 1.00 94.38 108 ASP A CA 1
ATOM 868 C C . ASP A 1 108 ? -13.566 -4.039 10.360 1.00 94.38 108 ASP A C 1
ATOM 870 O O . ASP A 1 108 ? -13.397 -2.992 10.979 1.00 94.38 108 ASP A O 1
ATOM 874 N N . LEU A 1 109 ? -12.609 -4.568 9.588 1.00 95.75 109 LEU A N 1
ATOM 875 C CA . LEU A 1 109 ? -11.333 -3.939 9.255 1.00 95.75 109 L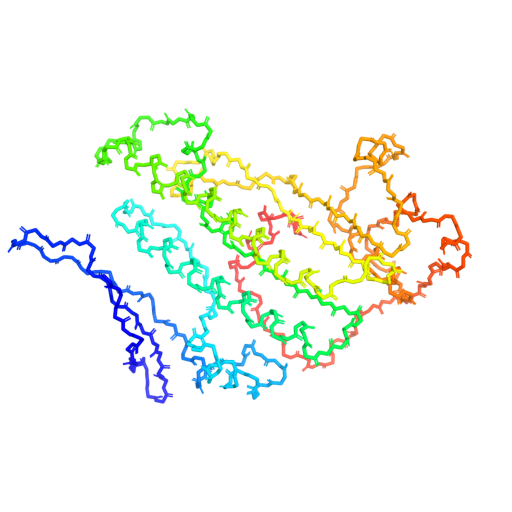EU A CA 1
ATOM 876 C C . LEU A 1 109 ? -10.871 -4.430 7.880 1.00 95.75 109 LEU A C 1
ATOM 878 O O . LEU A 1 109 ? -10.782 -5.635 7.642 1.00 95.75 109 LEU A O 1
ATOM 882 N N . PHE A 1 110 ? -10.541 -3.495 6.991 1.00 95.69 110 PHE A N 1
ATOM 883 C CA . PHE A 1 110 ? -9.949 -3.782 5.687 1.00 95.69 110 PHE A CA 1
ATOM 884 C C . PHE A 1 110 ? -8.662 -2.975 5.520 1.00 95.69 110 PHE A C 1
ATOM 886 O O . PHE A 1 110 ? -8.658 -1.766 5.742 1.00 95.69 110 PHE A O 1
ATOM 893 N N . ILE A 1 111 ? -7.573 -3.634 5.118 1.00 95.94 111 ILE A N 1
ATOM 894 C CA . ILE A 1 111 ? -6.264 -2.999 4.932 1.00 95.94 111 ILE A CA 1
ATOM 895 C C . ILE A 1 111 ? -5.793 -3.259 3.503 1.00 95.94 111 ILE A C 1
ATOM 897 O O . ILE A 1 111 ? -5.588 -4.407 3.110 1.00 95.94 111 ILE A O 1
ATOM 901 N N . GLN A 1 112 ? -5.581 -2.180 2.751 1.00 94.88 112 GLN A N 1
ATOM 902 C CA . GLN A 1 112 ? -4.920 -2.196 1.449 1.00 94.88 112 GLN A CA 1
ATOM 903 C C . GLN A 1 112 ? -3.576 -1.483 1.568 1.00 94.88 112 GLN A C 1
ATOM 905 O O . GLN A 1 112 ? -3.508 -0.370 2.083 1.00 94.88 112 GLN A O 1
ATOM 910 N N . ILE A 1 113 ? -2.521 -2.108 1.052 1.00 93.00 113 ILE A N 1
ATOM 911 C CA . ILE A 1 113 ? -1.181 -1.519 0.995 1.00 93.00 113 ILE A CA 1
ATOM 912 C C . ILE A 1 113 ? -0.874 -1.188 -0.462 1.00 93.00 113 ILE A C 1
ATOM 914 O O . ILE A 1 113 ? -1.030 -2.057 -1.324 1.00 93.00 113 ILE A O 1
ATOM 918 N N . PHE A 1 114 ? -0.429 0.045 -0.712 1.00 92.62 114 PHE A N 1
ATOM 919 C CA . PHE A 1 114 ? 0.125 0.477 -1.993 1.00 92.62 114 PHE A CA 1
ATOM 920 C C . PHE A 1 114 ? 1.631 0.673 -1.845 1.00 92.62 114 PHE A C 1
ATOM 922 O O . PHE A 1 114 ? 2.062 1.477 -1.023 1.00 92.62 114 PHE A O 1
ATOM 929 N N . THR A 1 115 ? 2.434 -0.040 -2.632 1.00 91.50 115 THR A N 1
ATOM 930 C CA . THR A 1 115 ? 3.906 0.055 -2.585 1.00 91.50 115 THR A CA 1
ATOM 931 C C . THR A 1 115 ? 4.470 0.849 -3.761 1.00 91.50 115 THR A C 1
ATOM 933 O O . THR A 1 115 ? 5.595 1.335 -3.696 1.00 91.50 115 THR A O 1
ATOM 936 N N . LEU A 1 116 ? 3.701 1.034 -4.836 1.00 92.06 116 LEU A N 1
ATOM 937 C CA . LEU A 1 116 ? 4.143 1.711 -6.059 1.00 92.06 116 LEU A CA 1
ATOM 938 C C . LEU A 1 116 ? 4.777 3.094 -5.838 1.00 92.06 116 LEU A C 1
ATOM 940 O O . LEU A 1 116 ? 5.750 3.425 -6.519 1.00 92.06 116 LEU A O 1
ATOM 944 N N . THR A 1 117 ? 4.240 3.895 -4.914 1.00 92.25 117 THR A N 1
ATOM 945 C CA . THR A 1 117 ? 4.784 5.221 -4.582 1.00 92.25 117 THR A CA 1
ATOM 946 C C . THR A 1 117 ? 6.208 5.100 -4.046 1.00 92.25 117 THR A C 1
ATOM 948 O O . THR A 1 117 ? 7.106 5.756 -4.561 1.00 92.25 117 THR A O 1
ATOM 951 N N . ASP A 1 118 ? 6.457 4.206 -3.093 1.00 90.06 118 ASP A N 1
ATOM 952 C CA . ASP A 1 118 ? 7.799 3.880 -2.599 1.00 90.06 118 ASP A CA 1
ATOM 953 C C . ASP A 1 118 ? 8.726 3.411 -3.734 1.00 90.06 118 ASP A C 1
ATOM 955 O O . ASP A 1 118 ? 9.779 4.006 -4.005 1.00 90.06 118 ASP A O 1
ATOM 959 N N . ARG A 1 119 ? 8.276 2.402 -4.490 1.00 87.12 119 ARG A N 1
ATOM 960 C CA . ARG A 1 119 ? 9.095 1.739 -5.514 1.00 87.12 119 ARG A CA 1
ATOM 961 C C . ARG A 1 119 ? 9.542 2.657 -6.638 1.00 87.12 119 ARG A C 1
ATOM 963 O O . ARG A 1 119 ? 10.655 2.494 -7.136 1.00 87.12 119 ARG A O 1
ATOM 970 N N . LEU A 1 120 ? 8.696 3.595 -7.060 1.00 87.00 120 LEU A N 1
ATOM 971 C CA . LEU A 1 120 ? 9.029 4.525 -8.140 1.00 87.00 120 LEU A CA 1
ATOM 972 C C . LEU A 1 120 ? 9.791 5.759 -7.651 1.00 87.00 120 LEU A C 1
ATOM 974 O O . LEU A 1 120 ? 10.542 6.342 -8.432 1.00 87.00 120 LEU A O 1
ATOM 978 N N . GLN A 1 121 ? 9.690 6.124 -6.372 1.00 88.44 121 GLN A N 1
ATOM 979 C CA . GLN A 1 121 ? 10.467 7.229 -5.805 1.00 88.44 121 GLN A CA 1
ATOM 980 C C . GLN A 1 121 ? 11.927 6.838 -5.566 1.00 88.44 121 GLN A C 1
ATOM 982 O O . GLN A 1 121 ? 12.824 7.606 -5.911 1.00 88.44 121 GLN A O 1
ATOM 987 N N . HIS A 1 122 ? 12.206 5.632 -5.076 1.00 84.44 122 HIS A N 1
ATOM 988 C CA . HIS A 1 122 ? 13.573 5.158 -4.839 1.00 84.44 122 HIS A CA 1
ATOM 989 C C . HIS A 1 122 ? 14.560 5.357 -6.006 1.00 84.44 122 HIS A C 1
ATOM 991 O O . HIS A 1 122 ? 15.631 5.920 -5.782 1.00 84.44 122 HIS A O 1
ATOM 997 N N . PRO A 1 123 ? 14.269 4.962 -7.259 1.00 77.88 123 PRO A N 1
ATOM 998 C CA . PRO A 1 123 ? 15.179 5.198 -8.378 1.00 77.88 123 PRO A CA 1
ATOM 999 C C . PRO A 1 123 ? 15.123 6.634 -8.919 1.00 77.88 123 PRO A C 1
ATOM 1001 O O . PRO A 1 123 ? 16.039 7.031 -9.640 1.00 77.88 123 PRO A O 1
ATOM 1004 N N . ALA A 1 124 ? 14.095 7.427 -8.583 1.00 79.19 124 ALA A N 1
ATOM 1005 C CA . ALA A 1 124 ? 13.813 8.680 -9.278 1.00 79.19 124 ALA A CA 1
ATOM 1006 C C . ALA A 1 124 ? 13.817 9.968 -8.430 1.00 79.19 124 ALA A C 1
ATOM 1008 O O . ALA A 1 124 ? 13.850 11.054 -9.002 1.00 79.19 124 ALA A O 1
ATOM 1009 N N . TRP A 1 125 ? 13.809 9.905 -7.098 1.00 82.62 125 TRP A N 1
ATOM 1010 C CA . TRP A 1 125 ? 13.450 11.058 -6.261 1.00 82.62 125 TRP A CA 1
ATOM 1011 C C . TRP A 1 125 ? 14.354 12.287 -6.398 1.00 82.62 125 TRP A C 1
ATOM 1013 O O . TRP A 1 125 ? 13.831 13.398 -6.465 1.00 82.62 125 TRP A O 1
ATOM 1023 N N . ARG A 1 126 ? 15.685 12.136 -6.532 1.00 76.38 126 ARG A N 1
ATOM 1024 C CA . ARG A 1 126 ? 16.567 13.291 -6.796 1.00 76.38 126 ARG A CA 1
ATOM 1025 C C . ARG A 1 126 ? 16.065 14.079 -8.008 1.00 76.38 126 ARG A C 1
ATOM 1027 O O . ARG A 1 126 ? 16.145 15.303 -7.963 1.00 76.38 126 ARG A O 1
ATOM 1034 N N . PHE A 1 127 ? 15.486 13.412 -9.033 1.00 75.44 127 PHE A N 1
ATOM 1035 C CA . PHE A 1 127 ? 15.047 14.020 -10.315 1.00 75.44 127 PHE A CA 1
ATOM 1036 C C . PHE A 1 127 ? 13.956 15.050 -10.065 1.00 75.44 127 PHE A C 1
ATOM 1038 O O . PHE A 1 127 ? 13.872 16.040 -10.786 1.00 75.44 127 PHE A O 1
ATOM 1045 N N . ARG A 1 128 ? 13.207 14.853 -8.978 1.00 78.94 128 ARG A N 1
ATOM 1046 C CA . ARG A 1 128 ? 12.171 15.748 -8.483 1.00 78.94 128 ARG A CA 1
ATOM 1047 C C . ARG A 1 128 ? 12.725 16.931 -7.683 1.00 78.94 128 ARG A C 1
ATOM 1049 O O . ARG A 1 128 ? 12.230 18.038 -7.848 1.00 78.94 128 ARG A O 1
ATOM 1056 N N . GLU A 1 129 ? 13.729 16.725 -6.826 1.00 76.62 129 GLU A N 1
ATOM 1057 C CA . GLU A 1 129 ? 14.299 17.795 -5.981 1.00 76.62 129 GLU A CA 1
ATOM 1058 C C . GLU A 1 129 ? 15.240 18.748 -6.741 1.00 76.62 129 GLU A C 1
ATOM 1060 O O . GLU A 1 129 ? 15.557 19.831 -6.252 1.00 76.62 129 GLU A O 1
ATOM 1065 N N . GLY A 1 130 ? 15.705 18.367 -7.935 1.00 65.19 130 GLY A N 1
ATOM 1066 C CA . GLY A 1 130 ? 16.556 19.215 -8.778 1.00 65.19 130 GLY A CA 1
ATOM 1067 C C . GLY A 1 130 ? 17.998 19.377 -8.278 1.00 65.19 130 GLY A C 1
ATOM 1068 O O . GLY A 1 130 ? 18.774 20.110 -8.886 1.00 65.19 130 GLY A O 1
ATOM 1069 N N . ASN A 1 131 ? 18.387 18.681 -7.205 1.00 60.34 131 ASN A N 1
ATOM 1070 C CA . ASN A 1 131 ? 19.741 18.712 -6.659 1.00 60.34 131 ASN A CA 1
ATOM 1071 C C . ASN A 1 131 ? 20.522 17.463 -7.097 1.00 60.34 131 ASN A C 1
ATOM 1073 O O . ASN A 1 131 ? 20.395 16.386 -6.510 1.00 60.34 131 ASN A O 1
ATOM 1077 N N . PHE A 1 132 ? 21.317 17.605 -8.160 1.00 64.12 132 PHE A N 1
ATOM 1078 C CA . PHE A 1 132 ? 22.054 16.501 -8.771 1.00 64.12 132 PHE A CA 1
ATOM 1079 C C . PHE A 1 132 ? 23.548 16.724 -8.873 1.00 64.12 132 PHE A C 1
ATOM 1081 O O . PHE A 1 132 ? 23.995 17.679 -9.508 1.00 64.12 132 PHE A O 1
ATOM 1088 N N . PRO A 1 133 ? 24.339 15.741 -8.434 1.00 59.56 133 PRO A N 1
ATOM 1089 C CA . PRO A 1 133 ? 25.730 15.675 -8.837 1.00 59.56 133 PRO A CA 1
ATOM 1090 C C . PRO A 1 133 ? 25.847 15.288 -10.325 1.00 59.56 133 PRO A C 1
ATOM 1092 O O . PRO A 1 133 ? 25.447 14.194 -10.725 1.00 59.56 133 PRO A O 1
ATOM 1095 N N . GLU A 1 134 ? 26.464 16.156 -11.133 1.00 60.81 134 GLU A N 1
ATOM 1096 C CA . GLU A 1 134 ? 26.713 15.986 -12.582 1.00 60.81 134 GLU A CA 1
ATOM 1097 C C . GLU A 1 134 ? 27.351 14.628 -12.938 1.00 60.81 134 GLU A C 1
ATOM 1099 O O . GLU A 1 134 ? 27.068 14.039 -13.983 1.00 60.81 134 GLU A O 1
ATOM 1104 N N . LYS A 1 135 ? 28.158 14.067 -12.023 1.00 59.78 135 LYS A N 1
ATOM 1105 C CA . LYS A 1 135 ? 28.797 12.748 -12.170 1.00 59.78 135 LYS A CA 1
ATOM 1106 C C . LYS A 1 135 ? 27.814 11.599 -12.421 1.00 59.78 135 LYS A C 1
ATOM 1108 O O . LYS A 1 135 ? 28.221 10.600 -13.004 1.00 59.78 135 LYS A O 1
ATOM 1113 N N . TYR A 1 136 ? 26.550 11.738 -12.017 1.00 54.75 136 TYR A N 1
ATOM 1114 C CA . TYR A 1 136 ? 25.512 10.730 -12.244 1.00 54.75 136 TYR A CA 1
ATOM 1115 C C . TYR A 1 136 ? 24.793 10.883 -13.590 1.00 54.75 136 TYR A C 1
ATOM 1117 O O . TYR A 1 136 ? 24.204 9.915 -14.051 1.00 54.75 136 TYR A O 1
ATOM 1125 N N . PHE A 1 137 ? 24.883 12.046 -14.249 1.00 55.03 137 PHE A N 1
ATOM 1126 C CA . PHE A 1 137 ? 24.359 12.266 -15.606 1.00 55.03 137 PHE A CA 1
ATOM 1127 C C . PHE A 1 137 ? 25.364 11.948 -16.706 1.00 55.03 137 PHE A C 1
ATOM 1129 O O . PHE A 1 137 ? 24.996 11.894 -17.879 1.00 55.03 137 PHE A O 1
ATOM 1136 N N . LYS A 1 138 ? 26.640 11.751 -16.367 1.00 49.91 138 LYS A N 1
ATOM 1137 C CA . LYS A 1 138 ? 27.686 11.528 -17.363 1.00 49.91 138 LYS A CA 1
ATOM 1138 C C . LYS A 1 138 ? 27.441 10.204 -18.101 1.00 49.91 138 LYS A C 1
ATOM 1140 O O . LYS A 1 138 ? 27.776 9.137 -17.600 1.00 49.91 138 LYS A O 1
ATOM 1145 N N . GLY A 1 139 ? 26.854 10.294 -19.296 1.00 54.72 139 GLY A N 1
ATOM 1146 C CA . GLY A 1 139 ? 26.438 9.147 -20.111 1.00 54.72 139 GLY A CA 1
ATOM 1147 C C . GLY A 1 139 ? 24.946 8.797 -20.030 1.00 54.72 139 GLY A C 1
ATOM 1148 O O . GLY A 1 139 ? 24.523 7.864 -20.707 1.00 54.72 139 GLY A O 1
ATOM 1149 N N . LEU A 1 140 ? 24.140 9.535 -19.255 1.00 55.53 140 LEU A N 1
ATOM 1150 C CA . LEU A 1 140 ? 22.683 9.427 -19.296 1.00 55.53 140 LEU A CA 1
ATOM 1151 C C . LEU A 1 140 ? 22.143 10.247 -20.470 1.00 55.53 140 LEU A C 1
ATOM 1153 O O . LEU A 1 140 ? 22.417 11.437 -20.624 1.00 55.53 140 LEU A O 1
ATOM 1157 N N . TYR A 1 141 ? 21.405 9.561 -21.332 1.00 56.62 141 TYR A N 1
ATOM 1158 C CA . TYR A 1 141 ? 20.885 10.102 -22.573 1.00 56.62 141 TYR A CA 1
ATOM 1159 C C . TYR A 1 141 ? 19.682 11.006 -22.282 1.00 56.62 141 TYR A C 1
ATOM 1161 O O . TYR A 1 141 ? 18.617 10.511 -21.936 1.00 56.62 141 TYR A O 1
ATOM 1169 N N . ASN A 1 142 ? 19.860 12.312 -22.490 1.00 68.19 142 ASN A N 1
ATOM 1170 C CA . ASN A 1 142 ? 18.807 13.328 -22.583 1.00 68.19 142 ASN A CA 1
ATOM 1171 C C . ASN A 1 142 ? 18.016 13.621 -21.282 1.00 68.19 142 ASN A C 1
ATOM 1173 O O . ASN A 1 142 ? 17.238 12.811 -20.782 1.00 68.19 142 ASN A O 1
ATOM 1177 N N . GLU A 1 143 ? 18.156 14.854 -20.790 1.00 68.81 143 GLU A N 1
ATOM 1178 C CA . GLU A 1 143 ? 17.417 15.409 -19.647 1.00 68.81 143 GLU A CA 1
ATOM 1179 C C . GLU A 1 143 ? 15.889 15.304 -19.806 1.00 68.81 143 GLU A C 1
ATOM 1181 O O . GLU A 1 143 ? 15.188 14.996 -18.844 1.00 68.81 143 GLU A O 1
ATOM 1186 N N . GLU A 1 144 ? 15.367 15.463 -21.024 1.00 72.88 144 GLU A N 1
ATOM 1187 C CA . GLU A 1 144 ? 13.935 15.348 -21.321 1.00 72.88 144 GLU A CA 1
ATOM 1188 C C . GLU A 1 144 ? 13.396 13.936 -21.041 1.00 72.88 144 GLU A C 1
ATOM 1190 O O . GLU A 1 144 ? 12.316 13.775 -20.471 1.00 72.88 144 GLU A O 1
ATOM 1195 N N . ILE A 1 145 ? 14.167 12.900 -21.393 1.00 73.00 145 ILE A N 1
ATOM 1196 C CA . ILE A 1 145 ? 13.792 11.499 -21.149 1.00 73.00 145 ILE A CA 1
ATOM 1197 C C . ILE A 1 145 ? 13.766 11.224 -19.647 1.00 73.00 145 ILE A C 1
ATOM 1199 O O . ILE A 1 145 ? 12.857 10.562 -19.158 1.00 73.00 145 ILE A O 1
ATOM 1203 N N . ILE A 1 146 ? 14.730 11.764 -18.906 1.00 73.12 146 ILE A N 1
ATOM 1204 C CA . ILE A 1 146 ? 14.811 11.612 -17.452 1.00 73.12 146 ILE A CA 1
ATOM 1205 C C . ILE A 1 146 ? 13.617 12.277 -16.767 1.00 73.12 146 ILE A C 1
ATOM 1207 O O . ILE A 1 146 ? 12.967 11.655 -15.926 1.00 73.12 146 ILE A O 1
ATOM 1211 N N . GLN A 1 147 ? 13.288 13.510 -17.151 1.00 74.56 147 GLN A N 1
ATOM 1212 C CA . GLN A 1 147 ? 12.125 14.210 -16.611 1.00 74.56 147 GLN A CA 1
ATOM 1213 C C . GLN A 1 147 ? 10.835 13.435 -16.893 1.00 74.56 147 GLN A C 1
ATOM 1215 O O . GLN A 1 147 ? 10.052 13.156 -15.986 1.00 74.56 147 GLN A O 1
ATOM 1220 N N . LYS A 1 148 ? 10.640 13.000 -18.138 1.00 78.00 148 LYS A N 1
ATOM 1221 C CA . LYS A 1 148 ? 9.435 12.270 -18.529 1.00 78.00 148 LYS A CA 1
ATOM 1222 C C . LYS A 1 148 ? 9.321 10.896 -17.861 1.00 78.00 148 LYS A C 1
ATOM 1224 O O . LYS A 1 148 ? 8.257 10.553 -17.353 1.00 78.00 148 LYS A O 1
ATOM 1229 N N . GLU A 1 149 ? 10.380 10.093 -17.893 1.00 77.44 149 GLU A N 1
ATOM 1230 C 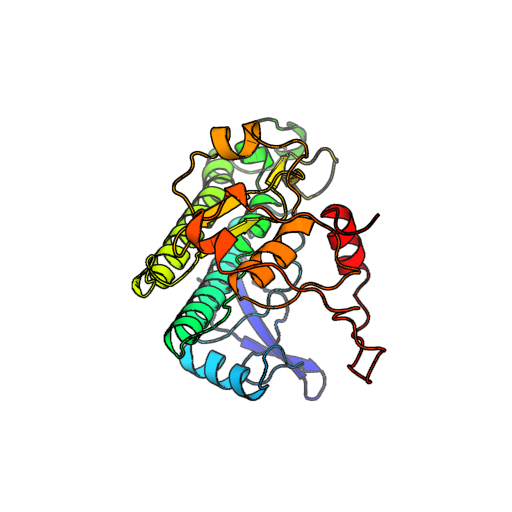CA . GLU A 1 149 ? 10.310 8.680 -17.506 1.00 77.44 149 GLU A CA 1
ATOM 1231 C C . GLU A 1 149 ? 10.605 8.432 -16.026 1.00 77.44 149 GLU A C 1
ATOM 1233 O O . GLU A 1 149 ? 10.111 7.442 -15.494 1.00 77.44 149 GLU A O 1
ATOM 1238 N N . ALA A 1 150 ? 11.369 9.300 -15.354 1.00 76.50 150 ALA A N 1
ATOM 1239 C CA . ALA A 1 150 ? 11.668 9.162 -13.929 1.00 76.50 150 ALA A CA 1
ATOM 1240 C C . ALA A 1 150 ? 10.756 10.050 -13.069 1.00 76.50 150 ALA A C 1
ATOM 1242 O O . ALA A 1 150 ? 10.030 9.530 -12.226 1.00 76.50 150 ALA A O 1
ATOM 1243 N N . VAL A 1 151 ? 10.726 11.371 -13.296 1.00 80.94 151 VAL A N 1
ATOM 1244 C CA . VAL A 1 151 ? 9.863 12.275 -12.500 1.00 80.94 151 VAL A CA 1
ATOM 1245 C C . VAL A 1 151 ? 8.391 12.006 -12.789 1.00 80.94 151 VAL A C 1
ATOM 1247 O O . VAL A 1 151 ? 7.609 11.821 -11.856 1.00 80.94 151 VAL A O 1
ATOM 1250 N N . GLY A 1 152 ? 8.032 11.873 -14.069 1.00 85.56 152 GLY A N 1
ATOM 1251 C CA . GLY A 1 152 ? 6.670 11.523 -14.472 1.00 85.56 152 GLY A CA 1
ATOM 1252 C C . GLY A 1 152 ? 6.181 10.188 -13.896 1.00 85.56 152 GLY A C 1
ATOM 1253 O O . GLY A 1 152 ? 4.992 10.051 -13.627 1.00 85.56 152 GLY A O 1
ATOM 1254 N N . ALA A 1 153 ? 7.077 9.227 -13.630 1.00 85.56 153 ALA A N 1
ATOM 1255 C CA . ALA A 1 153 ? 6.708 7.966 -12.983 1.00 85.56 153 ALA A CA 1
ATOM 1256 C C . ALA A 1 153 ? 6.258 8.154 -11.529 1.00 85.56 153 ALA A C 1
ATOM 1258 O O . ALA A 1 153 ? 5.355 7.454 -11.077 1.00 85.56 153 ALA A O 1
ATOM 1259 N N . ILE A 1 154 ? 6.859 9.103 -10.803 1.00 88.50 154 ILE A N 1
ATOM 1260 C CA . ILE A 1 154 ? 6.457 9.414 -9.427 1.00 88.50 154 ILE A CA 1
ATOM 1261 C C . ILE A 1 154 ? 5.042 9.998 -9.424 1.00 88.50 154 ILE A C 1
ATOM 1263 O O . ILE A 1 154 ? 4.191 9.546 -8.663 1.00 88.50 154 ILE A O 1
ATOM 1267 N N . ASP A 1 155 ? 4.771 10.974 -10.292 1.00 91.62 155 ASP A N 1
ATOM 1268 C CA . ASP A 1 155 ? 3.438 11.578 -10.381 1.00 91.62 155 ASP A CA 1
ATOM 1269 C C . ASP A 1 155 ? 2.391 10.555 -10.842 1.00 91.62 155 ASP A C 1
ATOM 1271 O O . ASP A 1 155 ? 1.299 10.483 -10.278 1.00 91.62 155 ASP A O 1
ATOM 1275 N N . GLU A 1 156 ? 2.742 9.700 -11.806 1.00 92.88 156 GLU A N 1
ATOM 1276 C CA . GLU A 1 156 ? 1.888 8.597 -12.245 1.00 92.88 156 GLU A CA 1
ATOM 1277 C C . GLU A 1 156 ? 1.568 7.621 -11.098 1.00 92.88 156 GLU A C 1
ATOM 1279 O O . GLU A 1 156 ? 0.428 7.160 -11.002 1.00 92.88 156 GLU A O 1
ATOM 1284 N N . ALA A 1 157 ? 2.523 7.340 -10.203 1.00 93.56 157 ALA A N 1
ATOM 1285 C CA . ALA A 1 157 ? 2.300 6.495 -9.030 1.00 93.56 157 ALA A CA 1
ATOM 1286 C C . ALA A 1 157 ? 1.212 7.068 -8.113 1.00 93.56 157 ALA A C 1
ATOM 1288 O O . ALA A 1 157 ? 0.270 6.359 -7.754 1.00 93.56 157 ALA A O 1
ATOM 1289 N N . TYR A 1 158 ? 1.314 8.358 -7.777 1.00 95.12 158 TYR A N 1
ATOM 1290 C CA . TYR A 1 158 ? 0.338 9.042 -6.926 1.00 95.12 158 TYR A CA 1
ATOM 1291 C C . TYR A 1 158 ? -1.035 9.150 -7.592 1.00 95.12 158 TYR A C 1
ATOM 1293 O O . TYR A 1 158 ? -2.042 8.861 -6.951 1.00 95.12 158 TYR A O 1
ATOM 1301 N N . ILE A 1 159 ? -1.086 9.493 -8.883 1.00 96.88 159 ILE A N 1
ATOM 1302 C CA . ILE A 1 159 ? -2.344 9.559 -9.644 1.00 96.88 159 ILE A CA 1
ATOM 1303 C C . ILE A 1 159 ? -3.033 8.191 -9.664 1.00 96.88 159 ILE A C 1
ATOM 1305 O O . ILE A 1 159 ? -4.243 8.105 -9.470 1.00 96.88 159 ILE A O 1
ATOM 1309 N N . LYS A 1 160 ? -2.290 7.100 -9.887 1.00 96.88 160 LYS A N 1
ATOM 1310 C CA . LYS A 1 160 ? -2.876 5.754 -9.879 1.00 96.88 160 LYS A CA 1
ATOM 1311 C C . LYS A 1 160 ? -3.355 5.338 -8.492 1.00 96.88 160 LYS A C 1
ATOM 1313 O O . LYS A 1 160 ? -4.449 4.790 -8.403 1.00 96.88 160 LYS A O 1
ATOM 1318 N N . ALA A 1 161 ? -2.583 5.618 -7.441 1.00 96.31 161 ALA A N 1
ATOM 1319 C CA . ALA A 1 161 ? -2.998 5.360 -6.063 1.00 96.31 161 ALA A CA 1
ATOM 1320 C C . ALA A 1 161 ? -4.310 6.089 -5.724 1.00 96.31 161 ALA A C 1
ATOM 1322 O O . ALA A 1 161 ? -5.230 5.466 -5.199 1.00 96.31 161 ALA A O 1
ATOM 1323 N N . ASP A 1 162 ? -4.431 7.362 -6.111 1.00 97.06 162 ASP A N 1
ATOM 1324 C CA . ASP A 1 162 ? -5.657 8.153 -5.950 1.00 97.06 162 ASP A CA 1
ATOM 1325 C C . ASP A 1 162 ? -6.838 7.564 -6.739 1.00 97.06 162 ASP A C 1
ATOM 1327 O O . ASP A 1 162 ? -7.923 7.388 -6.190 1.00 97.06 162 ASP A O 1
ATOM 1331 N N . ILE A 1 163 ? -6.624 7.151 -7.995 1.00 97.50 163 ILE A N 1
ATOM 1332 C CA . ILE A 1 163 ? -7.658 6.494 -8.812 1.00 97.50 163 ILE A CA 1
ATOM 1333 C C . ILE A 1 163 ? -8.129 5.179 -8.174 1.00 97.50 163 ILE A C 1
ATOM 1335 O O . ILE A 1 163 ? -9.333 4.921 -8.126 1.00 97.50 163 ILE A O 1
ATOM 1339 N N . TRP A 1 164 ? -7.207 4.332 -7.706 1.00 96.38 164 TRP A N 1
ATOM 1340 C CA . TRP A 1 164 ? -7.554 3.048 -7.092 1.00 96.38 164 TRP A CA 1
ATOM 1341 C C . TRP A 1 164 ? -8.278 3.232 -5.760 1.00 96.38 164 TRP A C 1
ATOM 1343 O O . TRP A 1 164 ? -9.294 2.574 -5.534 1.00 96.38 164 TRP A O 1
ATOM 1353 N N . LEU A 1 165 ? -7.819 4.165 -4.921 1.00 95.88 165 LEU A N 1
ATOM 1354 C CA . LEU A 1 165 ? -8.529 4.551 -3.705 1.00 95.88 165 LEU A CA 1
ATOM 1355 C C . LEU A 1 165 ? -9.927 5.085 -4.041 1.00 95.88 165 LEU A C 1
ATOM 1357 O O . LEU A 1 165 ? -10.912 4.635 -3.464 1.00 95.88 165 LEU A O 1
ATOM 1361 N N . GLY A 1 166 ? -10.036 5.994 -5.009 1.00 96.38 166 GLY A N 1
ATOM 1362 C CA . GLY A 1 166 ? -11.308 6.562 -5.449 1.00 96.38 166 GLY A CA 1
ATOM 1363 C C . GLY A 1 166 ? -12.296 5.510 -5.955 1.00 96.38 166 GLY A C 1
ATOM 1364 O O . GLY A 1 166 ? -13.495 5.629 -5.705 1.00 96.38 166 GLY A O 1
ATOM 1365 N N . ASP A 1 167 ? -11.820 4.456 -6.625 1.00 94.62 167 ASP A N 1
ATOM 1366 C CA . ASP A 1 167 ? -12.671 3.331 -7.018 1.00 94.62 167 ASP A CA 1
ATOM 1367 C C . ASP A 1 167 ? -13.167 2.541 -5.799 1.00 94.62 167 ASP A C 1
ATOM 1369 O O . ASP A 1 167 ? -14.365 2.267 -5.710 1.00 94.62 167 ASP A O 1
ATOM 1373 N N . MET A 1 168 ? -12.293 2.242 -4.827 1.00 91.75 168 MET A N 1
ATOM 1374 C CA . MET A 1 168 ? -12.683 1.602 -3.559 1.00 91.75 168 MET A CA 1
ATOM 1375 C C . MET A 1 168 ? -13.734 2.418 -2.797 1.00 91.75 168 MET A C 1
ATOM 1377 O O . MET A 1 168 ? -14.728 1.862 -2.330 1.00 91.75 168 MET A O 1
ATOM 1381 N N . LEU A 1 169 ? -13.576 3.742 -2.744 1.00 92.81 169 LEU A N 1
ATOM 1382 C CA . LEU A 1 169 ? -14.468 4.634 -2.000 1.00 92.81 169 LEU A CA 1
ATOM 1383 C C . LEU A 1 169 ? -15.882 4.765 -2.591 1.00 92.81 169 LEU A C 1
ATOM 1385 O O . LEU A 1 169 ? -16.755 5.337 -1.943 1.00 92.81 169 LEU A O 1
ATOM 1389 N N . ARG A 1 170 ? -16.171 4.207 -3.775 1.00 92.19 170 ARG A N 1
ATOM 1390 C CA . ARG A 1 170 ? -17.525 4.251 -4.368 1.00 92.19 170 ARG A CA 1
ATOM 1391 C C . ARG A 1 170 ? -18.595 3.566 -3.516 1.00 92.19 170 ARG A C 1
ATOM 1393 O O . ARG A 1 170 ? -19.755 3.959 -3.594 1.00 92.19 170 ARG A O 1
ATOM 1400 N N . ASN A 1 171 ? -18.207 2.569 -2.720 1.00 86.06 171 ASN A N 1
ATOM 1401 C CA . ASN A 1 171 ? -19.098 1.841 -1.811 1.00 86.06 171 ASN A CA 1
ATOM 1402 C C . ASN A 1 171 ? -18.929 2.267 -0.340 1.00 86.06 171 ASN A C 1
ATOM 1404 O O . ASN A 1 171 ? -19.506 1.638 0.542 1.00 86.06 171 ASN A O 1
ATOM 1408 N N . PHE A 1 172 ? -18.151 3.320 -0.073 1.00 91.19 172 PHE A N 1
ATOM 1409 C CA . PHE A 1 172 ? -17.859 3.800 1.275 1.00 91.19 172 PHE A CA 1
ATOM 1410 C C . PHE A 1 172 ? -19.004 4.659 1.825 1.00 91.19 172 PHE A C 1
ATOM 1412 O O . PHE A 1 172 ? -19.488 5.579 1.158 1.00 91.19 172 PHE A O 1
ATOM 1419 N N . ASN A 1 173 ? -19.419 4.391 3.060 1.00 92.44 173 ASN A N 1
ATOM 1420 C CA . ASN A 1 173 ? -20.429 5.152 3.778 1.00 92.44 173 ASN A CA 1
ATOM 1421 C C . ASN A 1 173 ? -19.778 5.991 4.889 1.00 92.44 173 ASN A C 1
ATOM 1423 O O . ASN A 1 173 ? -19.597 5.494 5.998 1.00 92.44 173 ASN A O 1
ATOM 1427 N N . PRO A 1 174 ? -19.516 7.292 4.678 1.00 92.75 174 PRO A N 1
ATOM 1428 C CA . PRO A 1 174 ? -18.825 8.114 5.671 1.00 92.75 174 PRO A CA 1
ATOM 1429 C C . PRO A 1 174 ? -19.611 8.371 6.958 1.00 92.75 174 PRO A C 1
ATOM 1431 O O . PRO A 1 174 ? -19.045 8.915 7.898 1.00 92.75 174 PRO A O 1
ATOM 1434 N N . GLN A 1 175 ? -20.897 8.012 7.036 1.00 91.81 175 GLN A N 1
ATOM 1435 C CA . GLN A 1 175 ? -21.644 8.077 8.297 1.00 91.81 175 GLN A CA 1
ATOM 1436 C C . GLN A 1 175 ? -21.403 6.855 9.198 1.00 91.81 175 GLN A C 1
ATOM 1438 O O . GLN A 1 175 ? -21.807 6.879 10.358 1.00 91.81 175 GLN A O 1
ATOM 1443 N N . LYS A 1 176 ? -20.809 5.778 8.673 1.00 90.44 176 LYS A N 1
ATOM 1444 C CA . LYS A 1 176 ? -20.614 4.506 9.390 1.00 90.44 176 LYS A CA 1
ATOM 1445 C C . LYS A 1 176 ? -19.175 4.013 9.348 1.00 90.44 176 LYS A C 1
ATOM 1447 O O . LYS A 1 176 ? -18.693 3.470 10.333 1.00 90.44 176 LYS A O 1
ATOM 1452 N N . ASP A 1 177 ? -18.520 4.222 8.220 1.00 94.62 177 ASP A N 1
ATOM 1453 C CA . ASP A 1 177 ? -17.192 3.720 7.932 1.00 94.62 177 ASP A CA 1
ATOM 1454 C C . ASP A 1 177 ? -16.152 4.791 8.265 1.00 94.62 177 ASP A C 1
ATOM 1456 O O . ASP A 1 177 ? -16.404 5.993 8.127 1.00 94.62 177 ASP A O 1
ATOM 1460 N N . VAL A 1 178 ? -14.962 4.345 8.663 1.00 96.06 178 VAL A N 1
ATOM 1461 C CA . VAL A 1 178 ? -13.801 5.211 8.883 1.00 96.06 178 VAL A CA 1
ATOM 1462 C C . VAL A 1 178 ? -12.722 4.858 7.867 1.00 96.06 178 VAL A C 1
ATOM 1464 O O . VAL A 1 178 ? -12.295 3.710 7.765 1.00 96.06 178 VAL A O 1
ATOM 1467 N N . LEU A 1 179 ? -12.271 5.860 7.120 1.00 96.50 179 LEU A N 1
ATOM 1468 C CA . LEU A 1 179 ? -11.121 5.781 6.232 1.00 96.50 179 LEU A CA 1
ATOM 1469 C C . LEU A 1 179 ? -9.893 6.279 6.986 1.00 96.50 179 LEU A C 1
ATOM 1471 O O . LEU A 1 179 ? -9.902 7.395 7.504 1.00 96.50 179 LEU A O 1
ATOM 1475 N N . ILE A 1 180 ? -8.828 5.481 6.986 1.00 96.19 180 ILE A N 1
ATOM 1476 C CA . ILE A 1 180 ? -7.507 5.877 7.472 1.00 96.19 180 ILE A CA 1
ATOM 1477 C C . ILE A 1 180 ? -6.514 5.692 6.326 1.00 96.19 180 ILE A C 1
ATOM 1479 O O . ILE A 1 180 ? -6.335 4.585 5.826 1.00 96.19 180 ILE A O 1
ATOM 1483 N N . ILE A 1 181 ? -5.861 6.779 5.922 1.00 96.44 181 ILE A N 1
ATOM 1484 C CA . ILE A 1 181 ? -4.726 6.767 4.999 1.00 96.44 181 ILE A CA 1
ATOM 1485 C C . ILE A 1 181 ? -3.492 7.076 5.830 1.00 96.44 181 ILE A C 1
ATOM 1487 O O . ILE A 1 181 ? -3.394 8.146 6.428 1.00 96.44 181 ILE A O 1
ATOM 1491 N N . VAL A 1 182 ? -2.551 6.143 5.861 1.00 94.62 182 VAL A N 1
ATOM 1492 C CA . VAL A 1 182 ? -1.307 6.276 6.613 1.00 94.62 182 VAL A CA 1
ATOM 1493 C C . VAL A 1 182 ? -0.130 5.904 5.724 1.00 94.62 182 VAL A C 1
ATOM 1495 O O . VAL A 1 182 ? -0.225 4.983 4.916 1.00 94.62 182 VAL A O 1
ATOM 1498 N N . SER A 1 183 ? 0.965 6.641 5.873 1.00 93.88 183 SER A N 1
ATOM 1499 C CA . SER A 1 183 ? 2.269 6.299 5.308 1.00 93.88 183 SER A CA 1
ATOM 1500 C C . SER A 1 183 ? 3.254 6.151 6.455 1.00 93.88 183 SER A C 1
ATOM 1502 O O . SER A 1 183 ? 3.267 6.977 7.369 1.00 93.88 183 SER A O 1
ATOM 1504 N N . ASP A 1 184 ? 4.065 5.109 6.402 1.00 90.25 184 ASP A N 1
ATOM 1505 C CA . ASP A 1 184 ? 5.126 4.823 7.363 1.00 90.25 184 ASP A CA 1
ATOM 1506 C C . ASP A 1 184 ? 6.278 5.825 7.292 1.00 90.25 184 ASP A C 1
ATOM 1508 O O . ASP A 1 184 ? 6.840 6.187 8.323 1.00 90.25 184 ASP A O 1
ATOM 1512 N N . HIS A 1 185 ? 6.560 6.352 6.102 1.00 91.00 185 HIS A N 1
ATOM 1513 C CA . HIS A 1 185 ? 7.554 7.400 5.894 1.00 91.00 185 HIS A CA 1
ATOM 1514 C C . HIS A 1 185 ? 7.191 8.318 4.719 1.00 91.00 185 HIS A C 1
ATOM 1516 O O . HIS A 1 185 ? 6.188 8.135 4.021 1.00 91.00 185 HIS A O 1
ATOM 1522 N N . GLY A 1 186 ? 8.013 9.344 4.516 1.00 91.12 186 GLY A N 1
ATOM 1523 C CA . GLY A 1 186 ? 8.082 10.135 3.293 1.00 91.12 186 GLY A CA 1
ATOM 1524 C C . GLY A 1 186 ? 9.377 9.863 2.523 1.00 91.12 186 GLY A C 1
ATOM 1525 O O . GLY A 1 186 ? 10.126 8.939 2.834 1.00 91.12 186 GLY A O 1
ATOM 1526 N N . PHE A 1 187 ? 9.677 10.719 1.544 1.00 88.94 187 PHE A N 1
ATOM 1527 C CA . PHE A 1 187 ? 10.923 10.663 0.773 1.00 88.94 187 PHE A CA 1
ATOM 1528 C C . PHE A 1 187 ? 11.748 11.952 0.841 1.00 88.94 187 PHE A C 1
ATOM 1530 O O . PHE A 1 187 ? 11.196 13.051 0.946 1.00 88.94 187 PHE A O 1
ATOM 1537 N N . THR A 1 188 ? 13.067 11.791 0.747 1.00 86.06 188 THR A N 1
ATOM 1538 C CA . THR A 1 188 ? 14.076 12.839 0.547 1.00 86.06 188 THR A CA 1
ATOM 1539 C C . THR A 1 188 ? 15.156 12.350 -0.423 1.00 86.06 188 THR A C 1
ATOM 1541 O O . THR A 1 188 ? 15.262 11.150 -0.694 1.00 86.06 188 THR A O 1
ATOM 1544 N N . ALA A 1 189 ? 15.958 13.246 -1.003 1.00 82.94 189 ALA A N 1
ATOM 1545 C CA . ALA A 1 189 ? 17.104 12.821 -1.799 1.00 82.94 189 ALA A CA 1
ATOM 1546 C C . ALA A 1 189 ? 18.085 12.006 -0.946 1.00 82.94 189 ALA A C 1
ATOM 1548 O O . ALA A 1 189 ? 18.536 12.446 0.112 1.00 82.94 189 ALA A O 1
ATOM 1549 N N . GLY A 1 190 ? 18.477 10.833 -1.448 1.00 75.69 190 GLY A N 1
ATOM 1550 C CA . GLY A 1 190 ? 19.508 10.034 -0.797 1.00 75.69 190 GLY A CA 1
ATOM 1551 C C . GLY A 1 190 ? 20.820 10.814 -0.713 1.00 75.69 190 GLY A C 1
ATOM 1552 O O . GLY A 1 190 ? 21.194 11.521 -1.655 1.00 75.69 190 GLY A O 1
ATOM 1553 N N . THR A 1 191 ? 21.552 10.667 0.387 1.00 67.62 191 THR A N 1
ATOM 1554 C CA . THR A 1 191 ? 22.817 11.389 0.634 1.00 67.62 191 THR A CA 1
ATOM 1555 C C . THR A 1 191 ? 24.061 10.585 0.236 1.00 67.62 191 THR A C 1
ATOM 1557 O O . THR A 1 191 ? 25.144 11.148 0.082 1.00 67.62 191 THR A O 1
ATOM 1560 N N . GLY A 1 192 ? 23.913 9.272 0.022 1.00 61.03 192 GLY A N 1
ATOM 1561 C CA . GLY A 1 192 ? 25.000 8.357 -0.334 1.00 61.03 192 GLY A CA 1
ATOM 1562 C C . GLY A 1 192 ? 25.361 8.334 -1.823 1.00 61.03 192 GLY A C 1
ATOM 1563 O O . GLY A 1 192 ? 24.569 8.690 -2.699 1.00 61.03 192 GLY A O 1
ATOM 1564 N N . GLU A 1 193 ? 26.565 7.845 -2.135 1.00 54.56 193 GLU A N 1
ATOM 1565 C CA . G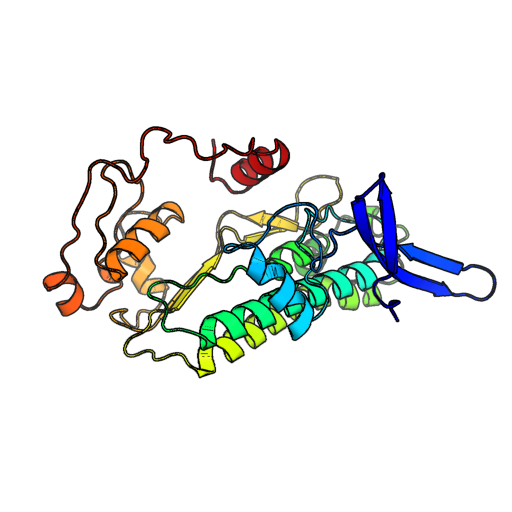LU A 1 193 ? 27.068 7.778 -3.513 1.00 54.56 193 GLU A CA 1
ATOM 1566 C C . GLU A 1 193 ? 26.418 6.686 -4.398 1.00 54.56 193 GLU A C 1
ATOM 1568 O O . GLU A 1 193 ? 26.783 6.564 -5.571 1.00 54.56 193 GLU A O 1
ATOM 1573 N N . TYR A 1 194 ? 25.450 5.914 -3.886 1.00 52.56 194 TYR A N 1
ATOM 1574 C CA . TYR A 1 194 ? 25.007 4.646 -4.478 1.00 52.56 194 TYR A CA 1
ATOM 1575 C C . TYR A 1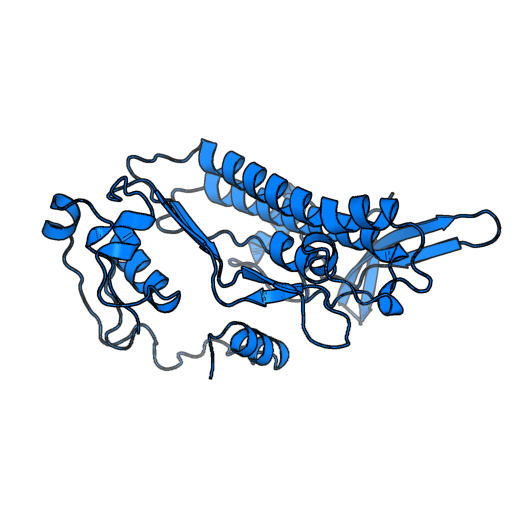 194 ? 23.493 4.544 -4.758 1.00 52.56 194 TYR A C 1
ATOM 1577 O O . TYR A 1 194 ? 22.681 4.858 -3.902 1.00 52.56 194 TYR A O 1
ATOM 1585 N N . ILE A 1 195 ? 23.187 4.026 -5.962 1.00 54.19 195 ILE A N 1
ATOM 1586 C CA . ILE A 1 195 ? 21.992 3.346 -6.539 1.00 54.19 195 ILE A CA 1
ATOM 1587 C C . ILE A 1 195 ? 20.581 3.905 -6.266 1.00 54.19 195 ILE A C 1
ATOM 1589 O O . ILE A 1 195 ? 19.805 4.022 -7.213 1.00 54.19 195 ILE A O 1
ATOM 1593 N N . LEU A 1 196 ? 20.235 4.268 -5.033 1.00 59.56 196 LEU A N 1
ATOM 1594 C CA . LEU A 1 196 ? 18.935 4.849 -4.707 1.00 59.56 196 LEU A CA 1
ATOM 1595 C C . LEU A 1 196 ? 19.017 6.375 -4.809 1.00 59.56 196 LEU A C 1
ATOM 1597 O O . LEU A 1 196 ? 19.830 7.040 -4.170 1.00 59.56 196 LEU A O 1
ATOM 1601 N N . SER A 1 197 ? 18.185 6.925 -5.683 1.00 71.12 197 SER A N 1
ATOM 1602 C CA . SER A 1 197 ? 17.989 8.358 -5.854 1.00 71.12 197 SER A CA 1
ATOM 1603 C C . SER A 1 197 ? 17.214 8.936 -4.666 1.00 71.12 197 SER A C 1
ATOM 1605 O O . SER A 1 197 ? 17.598 9.961 -4.113 1.00 71.12 197 SER A O 1
ATOM 1607 N N . GLY A 1 198 ? 16.158 8.252 -4.232 1.00 78.44 198 GLY A N 1
ATOM 1608 C CA . GLY A 1 198 ? 15.373 8.588 -3.049 1.00 78.44 198 GLY A CA 1
ATOM 1609 C C . GLY A 1 198 ? 15.705 7.717 -1.853 1.00 78.44 198 GLY A C 1
ATOM 1610 O O . GLY A 1 198 ? 15.902 6.509 -2.000 1.00 78.44 198 GLY A O 1
ATOM 1611 N N . ASP A 1 199 ? 15.710 8.346 -0.688 1.00 81.38 199 ASP A N 1
ATOM 1612 C CA . ASP A 1 199 ? 15.798 7.715 0.621 1.00 81.38 199 ASP A CA 1
ATOM 1613 C C . ASP A 1 199 ? 14.630 8.187 1.498 1.00 81.38 199 ASP A C 1
ATOM 1615 O O . ASP A 1 199 ? 13.853 9.074 1.127 1.00 81.38 199 ASP A O 1
ATOM 1619 N N . HIS A 1 200 ? 14.494 7.571 2.658 1.00 86.62 200 HIS A N 1
ATOM 1620 C CA . HIS A 1 200 ? 13.385 7.767 3.568 1.00 86.62 200 HIS A CA 1
ATOM 1621 C C . HIS A 1 200 ? 13.589 9.061 4.364 1.00 86.62 200 HIS A C 1
ATOM 1623 O O . HIS A 1 200 ? 14.655 9.302 4.933 1.00 86.62 200 HIS A O 1
ATOM 1629 N N . ARG A 1 201 ? 12.545 9.889 4.453 1.00 87.75 201 ARG A N 1
ATOM 1630 C CA . ARG A 1 201 ? 12.404 10.845 5.566 1.00 87.75 201 ARG A CA 1
ATOM 1631 C C . ARG A 1 201 ? 11.338 10.310 6.505 1.00 87.75 201 ARG A C 1
ATOM 1633 O O . ARG A 1 201 ? 10.354 9.750 6.035 1.00 87.75 201 ARG A O 1
ATOM 1640 N N . LEU A 1 202 ? 11.511 10.486 7.807 1.00 85.75 202 LEU A N 1
ATOM 1641 C CA . LEU A 1 202 ? 10.651 9.827 8.795 1.00 85.75 202 LEU A CA 1
ATOM 1642 C C . LEU A 1 202 ? 9.200 10.327 8.767 1.00 85.75 202 LEU A C 1
ATOM 1644 O O . LEU A 1 202 ? 8.297 9.617 9.199 1.00 85.75 202 LEU A O 1
ATOM 1648 N N . GLU A 1 203 ? 8.940 11.536 8.269 1.00 87.62 203 GLU A N 1
ATOM 1649 C CA . GLU A 1 203 ? 7.596 12.102 8.305 1.00 87.62 203 GLU A CA 1
ATOM 1650 C C . GLU A 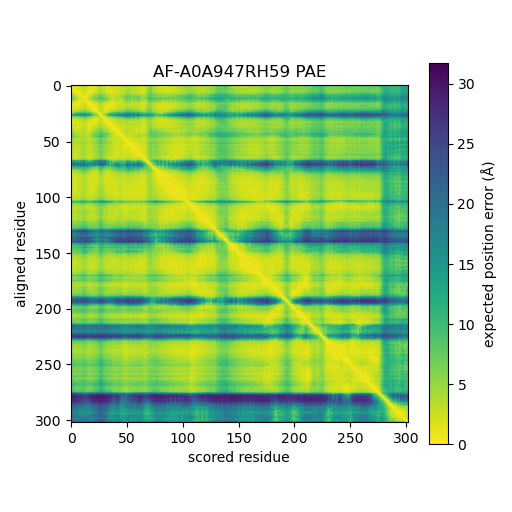1 203 ? 6.736 11.590 7.139 1.00 87.62 203 GLU A C 1
ATOM 1652 O O . GLU A 1 203 ? 6.859 12.045 5.996 1.00 87.62 203 GLU A O 1
ATOM 1657 N N . GLY A 1 204 ? 5.824 10.668 7.447 1.00 89.19 204 GLY A N 1
ATOM 1658 C CA . GLY A 1 204 ? 4.765 10.213 6.547 1.00 89.19 204 GLY A CA 1
ATOM 1659 C C . GLY A 1 204 ? 3.538 11.134 6.510 1.00 89.19 204 GLY A C 1
ATOM 1660 O O . GLY A 1 204 ? 3.583 12.308 6.884 1.00 89.19 204 GLY A O 1
ATOM 1661 N N . ILE A 1 205 ? 2.420 10.581 6.039 1.00 90.62 205 ILE A N 1
ATOM 1662 C CA . ILE A 1 205 ? 1.104 11.228 6.039 1.00 90.62 205 ILE A CA 1
ATOM 1663 C C . ILE A 1 205 ? 0.142 10.450 6.932 1.00 90.62 205 ILE A C 1
ATOM 1665 O O . ILE A 1 205 ? 0.237 9.229 7.044 1.00 90.62 205 ILE A O 1
ATOM 1669 N N . TYR A 1 206 ? -0.806 11.165 7.528 1.00 91.25 206 TYR A N 1
ATOM 1670 C CA . TYR A 1 206 ? -1.961 10.583 8.195 1.00 91.25 206 TYR A CA 1
ATOM 1671 C C . TYR A 1 206 ? -3.199 11.395 7.820 1.00 91.25 206 TYR A C 1
ATOM 1673 O O . TYR A 1 206 ? -3.239 12.610 8.028 1.00 91.25 206 TYR A O 1
ATOM 1681 N N . VAL A 1 207 ? -4.195 10.730 7.247 1.00 92.38 207 VAL A N 1
ATOM 1682 C CA . VAL A 1 207 ? -5.505 11.295 6.922 1.00 92.38 207 VAL A CA 1
ATOM 1683 C C . VAL A 1 207 ? -6.553 10.357 7.489 1.00 92.38 207 VAL A C 1
ATOM 1685 O O . VAL A 1 207 ? -6.469 9.147 7.302 1.00 92.38 207 VAL A O 1
ATOM 1688 N N . VAL A 1 208 ? -7.546 10.916 8.168 1.00 93.38 208 VAL A N 1
ATOM 1689 C CA . VAL A 1 208 ? -8.651 10.153 8.739 1.00 93.38 208 VAL A CA 1
ATOM 1690 C C . VAL A 1 208 ? -9.970 10.851 8.439 1.00 93.38 208 VAL A C 1
ATOM 1692 O O . VAL A 1 208 ? -10.044 12.080 8.484 1.00 93.38 208 VAL A O 1
ATOM 1695 N N . TRP A 1 209 ? -10.997 10.082 8.081 1.00 93.94 209 TRP A N 1
ATOM 1696 C CA . TRP A 1 209 ? -12.294 10.623 7.682 1.00 93.94 209 TRP A CA 1
ATOM 1697 C C . TRP A 1 209 ? -13.436 9.621 7.876 1.00 93.94 209 TRP A C 1
ATOM 1699 O O . TRP A 1 209 ? -13.249 8.422 7.693 1.00 93.94 209 TRP A O 1
ATOM 1709 N N . GLY A 1 210 ? -14.632 10.134 8.171 1.00 94.25 210 GLY A N 1
ATOM 1710 C CA . GLY A 1 210 ? -15.852 9.344 8.340 1.00 94.25 210 GLY A CA 1
ATOM 1711 C C . GLY A 1 210 ? -16.098 8.898 9.784 1.00 94.25 210 GLY A C 1
ATOM 1712 O O . GLY A 1 210 ? -15.306 9.176 10.684 1.00 94.25 210 GLY A O 1
ATOM 1713 N N . GLY A 1 211 ? -17.229 8.234 10.012 1.00 94.44 211 GLY A N 1
ATOM 1714 C CA . GLY A 1 211 ? -17.640 7.741 11.325 1.00 94.44 211 GLY A CA 1
ATOM 1715 C C . GLY A 1 211 ? -17.643 8.852 12.390 1.00 94.44 211 GLY A C 1
ATOM 1716 O O . GLY A 1 211 ? -18.159 9.937 12.119 1.00 94.44 211 GLY A O 1
ATOM 1717 N N . PRO A 1 212 ? -17.077 8.614 13.589 1.00 95.19 212 PRO A N 1
ATOM 1718 C CA . PRO A 1 212 ? -17.076 9.580 14.693 1.00 95.19 212 PRO A CA 1
ATOM 1719 C C . PRO A 1 212 ? -15.964 10.637 14.587 1.00 95.19 212 PRO A C 1
ATOM 1721 O O . PRO A 1 212 ? -15.650 11.298 15.575 1.00 95.19 212 PRO A O 1
ATOM 1724 N N . VAL A 1 213 ? -15.280 10.743 13.446 1.00 93.44 213 VAL A N 1
ATOM 1725 C CA . VAL A 1 213 ? -14.107 11.609 13.281 1.00 93.44 213 VAL A CA 1
ATOM 1726 C C . VAL A 1 213 ? -14.554 13.046 13.020 1.00 93.44 213 VAL A C 1
ATOM 1728 O O . VAL A 1 213 ? -15.256 13.333 12.049 1.00 93.44 213 VAL A O 1
ATOM 1731 N N . LYS A 1 214 ? -14.081 13.975 13.853 1.00 90.19 214 LYS A N 1
ATOM 1732 C CA . LYS A 1 214 ? -14.328 15.412 13.710 1.00 90.19 214 LYS A CA 1
ATOM 1733 C C . LYS A 1 214 ? -13.705 15.944 12.420 1.00 90.19 214 LYS A C 1
ATOM 1735 O O . LYS A 1 214 ? -12.562 15.636 12.079 1.00 90.19 214 LYS A O 1
ATOM 1740 N N . ALA A 1 215 ? -14.413 16.853 11.753 1.00 80.00 215 ALA A N 1
ATOM 1741 C CA . ALA A 1 215 ? -13.856 17.643 10.659 1.00 80.00 215 ALA A CA 1
ATOM 1742 C C . ALA A 1 215 ? -12.883 18.707 11.207 1.00 80.00 215 ALA A C 1
ATOM 1744 O O . ALA A 1 215 ? -13.256 19.860 11.421 1.00 80.00 215 ALA A O 1
ATOM 1745 N N . LEU A 1 216 ? -11.635 18.310 11.458 1.00 72.38 216 LEU A N 1
ATOM 1746 C CA . LEU A 1 216 ? -10.563 19.190 11.927 1.00 72.38 216 LEU A CA 1
ATOM 1747 C C . LEU A 1 216 ? -9.589 19.501 10.791 1.00 72.38 216 LEU A C 1
ATOM 1749 O O . LEU A 1 216 ? -9.264 18.632 9.982 1.00 72.38 216 LEU A O 1
ATOM 1753 N N . ASN A 1 217 ? -9.072 20.731 10.746 1.00 74.06 217 ASN A N 1
ATOM 1754 C CA . ASN A 1 217 ? -7.889 20.989 9.929 1.00 74.06 217 ASN A CA 1
ATOM 1755 C C . ASN A 1 217 ? -6.640 20.439 10.647 1.00 74.06 217 ASN A C 1
ATOM 1757 O O . ASN A 1 217 ? -6.570 20.393 11.878 1.00 74.06 217 ASN A O 1
ATOM 1761 N N . SER A 1 218 ? -5.645 20.010 9.868 1.00 70.88 218 SER A N 1
ATOM 1762 C CA . SER A 1 218 ? -4.432 19.353 10.378 1.00 70.88 218 SER A CA 1
ATOM 1763 C C . SER A 1 218 ? -3.638 20.222 11.355 1.00 70.88 218 SER A C 1
ATOM 1765 O O . SER A 1 218 ? -3.015 19.712 12.283 1.00 70.88 218 SER A O 1
ATOM 1767 N N . VAL A 1 219 ? -3.679 21.542 11.169 1.00 68.25 219 VAL A N 1
ATOM 1768 C CA . VAL A 1 219 ? -2.967 22.509 12.005 1.00 68.25 219 VAL A CA 1
ATOM 1769 C C . VAL A 1 219 ? -3.556 22.552 13.413 1.00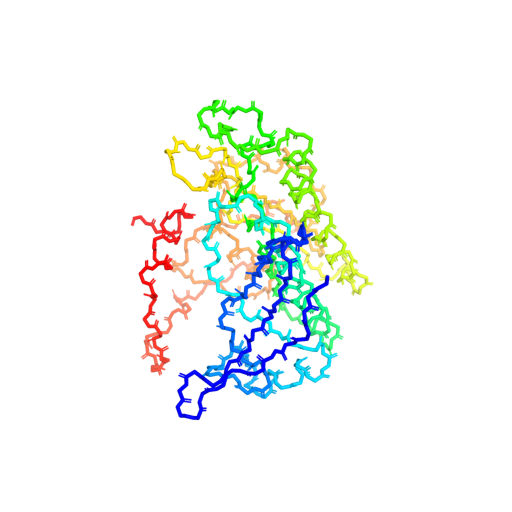 68.25 219 VAL A C 1
ATOM 1771 O O . VAL A 1 219 ? -2.801 22.547 14.383 1.00 68.25 219 VAL A O 1
ATOM 1774 N N . ASP A 1 220 ? -4.880 22.561 13.539 1.00 69.81 220 ASP A N 1
ATOM 1775 C CA . ASP A 1 220 ? -5.564 22.594 14.833 1.00 69.81 220 ASP A CA 1
ATOM 1776 C C . ASP A 1 220 ? -5.406 21.267 15.580 1.00 69.81 220 ASP A C 1
ATOM 1778 O O . ASP A 1 220 ? -5.175 21.267 16.791 1.00 69.81 220 ASP A O 1
ATOM 1782 N N . PHE A 1 221 ? -5.423 20.140 14.858 1.00 72.94 221 PHE A N 1
ATOM 1783 C CA . PHE A 1 221 ? -5.135 18.836 15.454 1.00 72.94 221 PHE A CA 1
ATOM 1784 C C . PHE A 1 221 ? -3.708 18.759 16.018 1.00 72.94 221 PHE A C 1
ATOM 1786 O O . PHE A 1 221 ? -3.507 18.255 17.120 1.00 72.94 221 PHE A O 1
ATOM 1793 N N . MET A 1 222 ? -2.721 19.307 15.302 1.00 72.12 222 MET A N 1
ATOM 1794 C CA . MET A 1 222 ? -1.319 19.289 15.732 1.00 72.12 222 MET A CA 1
ATOM 1795 C C . MET A 1 222 ? -1.002 20.306 16.840 1.00 72.12 222 MET A C 1
ATOM 1797 O O . MET A 1 222 ? -0.137 20.046 17.671 1.00 72.12 222 MET A O 1
ATOM 1801 N N . LYS A 1 223 ? -1.673 21.466 16.875 1.00 65.56 223 LYS A N 1
ATOM 1802 C CA . LYS A 1 223 ? -1.400 22.540 17.853 1.00 65.56 223 LYS A CA 1
ATOM 1803 C C . LYS A 1 223 ? -1.883 22.237 19.270 1.00 65.56 223 LYS A C 1
ATOM 1805 O O . LYS A 1 223 ? -1.306 22.760 20.218 1.00 65.56 223 LYS A O 1
ATOM 1810 N N . ASN A 1 224 ? -2.927 21.427 19.418 1.00 56.78 224 ASN A N 1
ATOM 1811 C CA . ASN A 1 224 ? -3.553 21.155 20.714 1.00 56.78 224 ASN A CA 1
ATOM 1812 C C . ASN A 1 224 ? -2.875 20.022 21.506 1.00 56.78 224 ASN A C 1
ATOM 1814 O O . ASN A 1 224 ? -3.452 19.524 22.467 1.00 56.78 224 ASN A O 1
ATOM 1818 N N . GLN A 1 225 ? -1.672 19.585 21.119 1.00 59.97 225 GLN A N 1
ATOM 1819 C CA . GLN A 1 225 ? -1.089 18.332 21.606 1.00 59.97 225 GLN A CA 1
ATOM 1820 C C . GLN A 1 225 ? 0.246 18.562 22.323 1.00 59.97 225 GLN A C 1
ATOM 1822 O O . GLN A 1 225 ? 1.105 19.308 21.856 1.00 59.97 225 GLN A O 1
ATOM 1827 N N . SER A 1 226 ? 0.419 17.897 23.470 1.00 54.34 226 SER A N 1
ATOM 1828 C CA . SER A 1 226 ? 1.641 17.971 24.288 1.00 54.34 226 SER A CA 1
ATOM 1829 C C . SER A 1 226 ? 2.798 17.114 23.746 1.00 54.34 226 SER A C 1
ATOM 1831 O O . SER A 1 226 ? 3.922 17.250 24.229 1.00 54.34 226 SER A O 1
ATOM 1833 N N . SER A 1 227 ? 2.537 16.229 22.780 1.00 64.00 227 SER A N 1
ATOM 1834 C CA . SER A 1 227 ? 3.466 15.233 22.229 1.00 64.00 227 SER A CA 1
ATOM 1835 C C . SER A 1 227 ? 3.394 15.201 20.695 1.00 64.00 227 SER A C 1
ATOM 1837 O O . SER A 1 227 ? 2.362 15.497 20.086 1.00 64.00 227 SER A O 1
ATOM 1839 N N . THR A 1 228 ? 4.502 14.836 20.044 1.00 73.75 228 THR A N 1
ATOM 1840 C CA . THR A 1 228 ? 4.518 14.554 18.602 1.00 73.75 228 THR A CA 1
ATOM 1841 C C . THR A 1 228 ? 3.799 13.238 18.325 1.00 73.75 228 THR A C 1
ATOM 1843 O O . THR A 1 228 ? 4.159 12.216 18.909 1.00 73.75 228 THR A O 1
ATOM 1846 N N . LYS A 1 229 ? 2.828 13.254 17.407 1.00 83.38 229 LYS A N 1
ATOM 1847 C CA . LYS A 1 229 ? 2.106 12.052 16.968 1.00 83.38 229 LYS A CA 1
ATOM 1848 C C . LYS A 1 229 ? 3.056 11.045 16.326 1.00 83.38 229 LYS A C 1
ATOM 1850 O O . LYS A 1 229 ? 3.939 11.433 15.562 1.00 83.38 229 LYS A O 1
ATOM 1855 N N . SER A 1 230 ? 2.872 9.764 16.635 1.00 87.06 230 SER A N 1
ATOM 1856 C CA . SER A 1 230 ? 3.748 8.686 16.174 1.00 87.06 230 SER A CA 1
ATOM 1857 C C . SER A 1 230 ? 2.970 7.609 15.426 1.00 87.06 230 SER A C 1
ATOM 1859 O O . SER A 1 230 ? 1.822 7.320 15.751 1.00 87.06 230 SER A O 1
ATOM 1861 N N . ILE A 1 231 ? 3.625 6.925 14.485 1.00 88.62 231 ILE A N 1
ATOM 1862 C CA . ILE A 1 231 ? 3.068 5.719 13.853 1.00 88.62 231 ILE A CA 1
ATOM 1863 C C . ILE A 1 231 ? 2.702 4.629 14.872 1.00 88.62 231 ILE A C 1
ATOM 1865 O O . ILE A 1 231 ? 1.787 3.839 14.654 1.00 88.62 231 ILE A O 1
ATOM 1869 N N . LYS A 1 232 ? 3.374 4.633 16.026 1.00 90.00 232 LYS A N 1
ATOM 1870 C CA . LYS A 1 232 ? 3.109 3.745 17.163 1.00 90.00 232 LYS A CA 1
ATOM 1871 C C . LYS A 1 232 ? 1.706 3.938 17.757 1.00 90.00 232 LYS A C 1
ATOM 1873 O O . LYS A 1 232 ? 1.182 3.024 18.382 1.00 90.00 232 LYS A O 1
ATOM 1878 N N . ASP A 1 233 ? 1.078 5.088 17.527 1.00 92.38 233 ASP A N 1
ATOM 1879 C CA . ASP A 1 233 ? -0.258 5.410 18.036 1.00 92.38 233 ASP A CA 1
ATOM 1880 C C . ASP A 1 233 ? -1.381 4.798 17.180 1.00 92.38 233 ASP A C 1
ATOM 1882 O O . ASP A 1 233 ? -2.510 4.632 17.650 1.00 92.38 233 ASP A O 1
ATOM 1886 N N . ILE A 1 234 ? -1.095 4.459 15.917 1.00 93.44 234 ILE A N 1
ATOM 1887 C CA . ILE A 1 234 ? -2.103 4.094 14.910 1.00 93.44 234 ILE A CA 1
ATOM 1888 C C . ILE A 1 234 ? -2.898 2.864 15.346 1.00 93.44 234 ILE A C 1
ATOM 1890 O O . ILE A 1 234 ? -4.127 2.903 15.379 1.00 93.44 234 ILE A O 1
ATOM 1894 N N . THR A 1 235 ? -2.215 1.794 15.759 1.00 95.00 235 THR A N 1
ATOM 1895 C CA . THR A 1 235 ? -2.868 0.540 16.162 1.00 95.00 235 THR A CA 1
ATOM 1896 C C . THR A 1 235 ? -3.815 0.742 17.343 1.00 95.00 235 THR A C 1
ATOM 1898 O O . THR A 1 235 ? -4.939 0.244 17.314 1.00 95.00 235 THR A O 1
ATOM 1901 N N . LYS A 1 236 ? -3.416 1.521 18.361 1.00 94.19 236 LYS A N 1
ATOM 1902 C CA . LYS A 1 236 ? -4.287 1.818 19.510 1.00 94.19 236 LYS A CA 1
ATOM 1903 C C . LYS A 1 236 ? -5.550 2.562 19.092 1.00 94.19 236 LYS A C 1
ATOM 1905 O O . LYS A 1 236 ? -6.630 2.256 19.588 1.00 94.19 236 LYS A O 1
ATOM 1910 N N . ASN A 1 237 ? -5.419 3.516 18.176 1.00 95.31 237 ASN A N 1
ATOM 1911 C CA . ASN A 1 237 ? -6.548 4.302 17.691 1.00 95.31 237 ASN A CA 1
ATOM 1912 C C . ASN A 1 237 ? -7.479 3.489 16.772 1.00 95.31 237 ASN A C 1
ATOM 1914 O O . ASN A 1 237 ? -8.692 3.664 16.852 1.00 95.31 237 ASN A O 1
ATOM 1918 N N . ILE A 1 238 ? -6.954 2.543 15.985 1.00 96.75 238 ILE A N 1
ATOM 1919 C CA . ILE A 1 238 ? -7.777 1.579 15.231 1.00 96.75 238 ILE A CA 1
ATOM 1920 C C . ILE A 1 238 ? -8.571 0.685 16.191 1.00 96.75 238 ILE A C 1
ATOM 1922 O O . ILE A 1 238 ? -9.786 0.579 16.057 1.00 96.75 238 ILE A O 1
ATOM 1926 N N . LEU A 1 239 ? -7.919 0.090 17.197 1.00 97.00 239 LEU A N 1
ATOM 1927 C CA . LEU A 1 239 ? -8.600 -0.758 18.186 1.00 97.00 239 LEU A CA 1
ATOM 1928 C C . LEU A 1 239 ? -9.685 0.012 18.946 1.00 97.00 239 LEU A C 1
ATOM 1930 O O . LEU A 1 239 ? -10.783 -0.507 19.142 1.00 97.00 239 LEU A O 1
ATOM 1934 N N . TYR A 1 240 ? -9.402 1.266 19.301 1.00 96.44 240 TYR A N 1
ATOM 1935 C CA . TYR A 1 240 ? -10.368 2.166 19.921 1.00 96.44 240 TYR A CA 1
ATOM 1936 C C . TYR A 1 240 ? -11.619 2.378 19.058 1.00 96.44 240 TYR A C 1
ATOM 1938 O O . TYR A 1 240 ? -12.735 2.208 19.547 1.00 96.44 240 TYR A O 1
ATOM 1946 N N . LEU A 1 241 ? -11.445 2.694 17.770 1.00 96.06 241 LEU A N 1
ATOM 1947 C CA . LEU A 1 241 ? -12.550 2.853 16.818 1.00 96.06 241 LEU A CA 1
ATOM 1948 C C . LEU A 1 241 ? -13.365 1.566 16.640 1.00 96.06 241 LEU A C 1
ATOM 1950 O O . LEU A 1 241 ? -14.579 1.626 16.470 1.00 96.06 241 LEU A O 1
ATOM 1954 N N . MET A 1 242 ? -12.712 0.407 16.722 1.00 95.75 242 MET A N 1
ATOM 1955 C CA . MET A 1 242 ? -13.361 -0.905 16.646 1.00 95.75 242 MET A CA 1
ATOM 1956 C C . MET A 1 242 ? -14.047 -1.328 17.957 1.00 95.75 242 MET A C 1
ATOM 1958 O O . MET A 1 242 ? -14.674 -2.386 18.000 1.00 95.75 242 MET A O 1
ATOM 1962 N N . GLY A 1 243 ? -13.907 -0.560 19.044 1.00 95.81 243 GLY A N 1
ATOM 1963 C CA . GLY A 1 243 ? -14.406 -0.944 20.368 1.00 95.81 243 GLY A CA 1
ATOM 1964 C C . GLY A 1 243 ? -13.691 -2.164 20.965 1.00 95.81 243 GLY A C 1
ATOM 1965 O O . GLY A 1 243 ? -14.247 -2.848 21.826 1.00 95.81 243 GLY A O 1
ATOM 1966 N N . LEU A 1 244 ? -12.473 -2.459 20.505 1.00 97.00 244 LEU A N 1
ATOM 1967 C CA . LEU A 1 244 ? -11.641 -3.554 20.999 1.00 97.00 244 LEU A CA 1
ATOM 1968 C C . LEU A 1 244 ? -10.698 -3.060 22.107 1.00 97.00 244 LEU A C 1
ATOM 1970 O O . LEU A 1 244 ? -10.289 -1.895 22.098 1.00 97.00 244 LEU A O 1
ATOM 1974 N N . PRO A 1 245 ? -10.330 -3.921 23.075 1.00 97.00 245 PRO A N 1
ATOM 1975 C CA . PRO A 1 245 ? -9.375 -3.530 24.100 1.00 97.00 245 PRO A CA 1
ATOM 1976 C C . PRO A 1 245 ? -7.993 -3.254 23.498 1.00 97.00 245 PRO A C 1
ATOM 1978 O O . PRO A 1 245 ? -7.640 -3.758 22.441 1.00 97.00 245 PRO A O 1
ATOM 1981 N N . THR A 1 246 ? -7.164 -2.488 24.196 1.00 96.50 246 THR A N 1
ATOM 1982 C CA . THR A 1 246 ? -5.727 -2.383 23.885 1.00 96.50 246 THR A CA 1
ATOM 1983 C C . THR A 1 246 ? -4.904 -3.290 24.797 1.00 96.50 246 THR A C 1
ATOM 1985 O O . THR A 1 246 ? -5.328 -3.593 25.911 1.00 96.50 246 THR A O 1
ATOM 1988 N N . GLY A 1 247 ? -3.728 -3.731 24.350 1.00 95.06 247 GLY A N 1
ATOM 1989 C CA . GLY A 1 247 ? -2.757 -4.379 25.235 1.00 95.06 247 GLY A CA 1
ATOM 1990 C C . GLY A 1 247 ? -2.148 -3.365 26.205 1.00 95.06 247 GLY A C 1
ATOM 1991 O O . GLY A 1 247 ? -1.850 -2.236 25.811 1.00 95.06 247 GLY A O 1
ATOM 1992 N N . ALA A 1 248 ? -1.962 -3.744 27.469 1.00 93.62 248 ALA A N 1
ATOM 1993 C CA . ALA A 1 248 ? -1.294 -2.899 28.462 1.00 93.62 248 ALA A CA 1
ATOM 1994 C C . ALA A 1 248 ? 0.187 -2.657 28.115 1.00 93.62 248 ALA A C 1
ATOM 1996 O O . ALA A 1 248 ? 0.769 -1.656 28.525 1.00 93.62 248 ALA A O 1
ATOM 1997 N N . ASP A 1 249 ? 0.772 -3.576 27.353 1.00 92.62 249 ASP A N 1
ATOM 1998 C CA . ASP A 1 249 ? 2.123 -3.561 26.797 1.00 92.62 249 ASP A CA 1
ATOM 1999 C C . ASP A 1 249 ? 2.248 -2.778 25.478 1.00 92.62 249 ASP A C 1
ATOM 2001 O O . ASP A 1 249 ? 3.361 -2.469 25.050 1.00 92.62 249 ASP A O 1
ATOM 2005 N N . MET A 1 250 ? 1.132 -2.405 24.841 1.00 92.88 250 MET A N 1
ATOM 2006 C CA . MET A 1 250 ? 1.168 -1.594 23.626 1.00 92.88 250 MET A CA 1
ATOM 2007 C C . MET A 1 250 ? 1.682 -0.185 23.935 1.00 92.88 250 MET A C 1
ATOM 2009 O O . MET A 1 250 ? 1.170 0.518 24.811 1.00 92.88 250 MET A O 1
ATOM 2013 N N . ILE A 1 251 ? 2.650 0.273 23.149 1.00 90.88 251 ILE A N 1
ATOM 2014 C CA . ILE A 1 251 ? 3.130 1.659 23.153 1.00 90.88 251 ILE A CA 1
ATOM 2015 C C . ILE A 1 251 ? 2.187 2.580 22.359 1.00 90.88 251 ILE A C 1
ATOM 2017 O O . ILE A 1 251 ? 1.294 2.111 21.658 1.00 90.88 251 ILE A O 1
ATOM 2021 N N . GLY A 1 252 ? 2.369 3.894 22.496 1.00 90.44 252 GLY A N 1
ATOM 2022 C CA . GLY A 1 252 ? 1.586 4.913 21.789 1.00 90.44 252 GLY A CA 1
ATOM 2023 C C . GLY A 1 252 ? 0.418 5.490 22.595 1.00 90.44 252 GLY A C 1
ATOM 2024 O O . GLY A 1 252 ? 0.097 5.015 23.691 1.00 90.44 252 GLY A O 1
ATOM 2025 N N . GLU A 1 253 ? -0.215 6.519 22.046 1.00 91.50 253 GLU A N 1
ATOM 2026 C CA . GLU A 1 253 ? -1.224 7.353 22.705 1.00 91.50 253 GLU A CA 1
ATOM 2027 C C . GLU A 1 253 ? -2.582 7.315 21.988 1.00 91.50 253 GLU A C 1
ATOM 2029 O O . GLU A 1 253 ? -2.668 7.203 20.766 1.00 91.50 253 GLU A O 1
ATOM 2034 N N . PHE A 1 254 ? -3.669 7.459 22.751 1.00 92.19 254 PHE A N 1
ATOM 2035 C CA . PHE A 1 254 ? -4.999 7.681 22.178 1.00 92.19 254 PHE A CA 1
ATOM 2036 C C . PHE A 1 254 ? -5.152 9.128 21.714 1.00 92.19 254 PHE A C 1
ATOM 2038 O O . PHE A 1 254 ? -4.644 10.057 22.341 1.00 92.19 254 PHE A O 1
ATOM 2045 N N . TRP A 1 255 ? -5.891 9.332 20.629 1.00 90.69 255 TRP A N 1
ATOM 2046 C CA . TRP A 1 255 ? -6.129 10.647 20.040 1.00 90.69 255 TRP A CA 1
ATOM 2047 C C . TRP A 1 255 ? -7.590 11.067 20.212 1.00 90.69 255 TRP A C 1
ATOM 2049 O O . TRP A 1 255 ? -8.286 11.307 19.232 1.00 90.69 255 TRP A O 1
ATOM 2059 N N . PHE A 1 256 ? -8.071 11.156 21.458 1.00 91.06 256 PHE A N 1
ATOM 2060 C CA . PHE A 1 256 ? -9.485 11.446 21.752 1.00 91.06 256 PHE A CA 1
ATOM 2061 C C . PHE A 1 256 ? -10.001 12.738 21.112 1.00 91.06 256 PHE A C 1
ATOM 2063 O O . PHE A 1 256 ? -11.160 12.804 20.711 1.00 91.06 256 PHE A O 1
ATOM 2070 N N . ASP A 1 257 ? -9.132 13.735 20.942 1.00 87.94 257 ASP A N 1
ATOM 2071 C CA . ASP A 1 257 ? -9.493 15.005 20.308 1.00 87.94 257 ASP A CA 1
ATOM 2072 C C . ASP A 1 257 ? -9.911 14.857 18.836 1.00 87.94 257 ASP A C 1
ATOM 2074 O O . ASP A 1 257 ? -10.575 15.755 18.319 1.00 87.94 257 ASP A O 1
ATOM 2078 N N . LEU A 1 258 ? -9.565 13.743 18.170 1.00 89.12 258 LEU A N 1
ATOM 2079 C CA . LEU A 1 258 ? -10.016 13.436 16.807 1.00 89.12 258 LEU A CA 1
ATOM 2080 C C . LEU A 1 258 ? -11.491 13.068 16.729 1.00 89.12 258 LEU A C 1
ATOM 2082 O O . LEU A 1 258 ? -12.070 13.179 15.651 1.00 89.12 258 LEU A O 1
ATOM 2086 N N . TYR A 1 259 ? -12.089 12.606 17.824 1.00 92.00 259 TYR A N 1
ATOM 2087 C CA . TYR A 1 259 ? -13.419 12.009 17.798 1.00 92.00 259 TYR A CA 1
ATOM 2088 C C . TYR A 1 259 ? -14.460 12.924 18.432 1.00 92.00 259 TYR A C 1
ATOM 2090 O O . TYR A 1 259 ? -14.151 13.723 19.322 1.00 92.00 259 TYR A O 1
ATOM 2098 N N . ASP A 1 260 ? -15.702 12.810 17.971 1.00 92.88 260 ASP A N 1
ATOM 2099 C CA . ASP A 1 260 ? -16.854 13.501 18.539 1.00 92.88 260 ASP A CA 1
ATOM 2100 C C . ASP A 1 260 ? -16.974 13.242 20.045 1.00 92.88 260 ASP A C 1
ATOM 2102 O O . ASP A 1 260 ? -16.752 12.132 20.525 1.00 92.88 260 ASP A O 1
ATOM 2106 N N . GLU A 1 261 ? -17.366 14.263 20.808 1.00 93.50 261 GLU A N 1
ATOM 2107 C CA . GLU A 1 261 ? -17.447 14.175 22.276 1.00 93.50 261 GLU A CA 1
ATOM 2108 C C . GLU A 1 261 ? -18.374 13.037 22.723 1.00 93.50 261 GLU A C 1
ATOM 2110 O O . GLU A 1 261 ? -18.000 12.221 23.561 1.00 93.50 261 GLU A O 1
ATOM 2115 N N . SER A 1 262 ? -19.534 12.904 22.072 1.00 94.69 262 SER A N 1
ATOM 2116 C CA . SER A 1 262 ? -20.485 11.817 22.344 1.00 94.69 262 SER A CA 1
ATOM 2117 C C . SER A 1 262 ? -19.918 10.418 22.071 1.00 94.69 262 SER A C 1
ATOM 2119 O O . SER A 1 262 ? -20.283 9.457 22.756 1.00 94.69 262 SER A O 1
ATOM 2121 N N . TRP A 1 263 ? -19.004 10.285 21.102 1.00 95.19 263 TRP A N 1
ATOM 2122 C CA . TRP A 1 263 ? -18.304 9.029 20.849 1.00 95.19 263 TRP A CA 1
ATOM 2123 C C . TRP A 1 263 ? -17.359 8.715 22.002 1.00 95.19 263 TRP A C 1
ATOM 2125 O O . TRP A 1 263 ? -17.434 7.627 22.567 1.00 95.19 263 TRP A O 1
ATOM 2135 N N . VAL A 1 264 ? -16.535 9.689 22.403 1.00 95.69 264 VAL A N 1
ATOM 2136 C CA . VAL A 1 264 ? -15.580 9.527 23.507 1.00 95.69 264 VAL A CA 1
ATOM 2137 C C . VAL A 1 264 ? -16.289 9.181 24.814 1.00 95.69 264 VAL A C 1
ATOM 2139 O O . VAL A 1 264 ? -15.855 8.281 25.528 1.00 95.69 264 VAL A O 1
ATOM 2142 N N . GLU A 1 265 ? -17.413 9.831 25.113 1.00 95.81 265 GLU A N 1
ATOM 2143 C CA . GLU A 1 265 ? -18.215 9.542 26.306 1.00 95.81 265 GLU A CA 1
ATOM 2144 C C . GLU A 1 265 ? -18.778 8.113 26.308 1.00 95.81 265 GLU A C 1
ATOM 2146 O O . GLU A 1 265 ? -18.746 7.441 27.341 1.00 95.81 265 GLU A O 1
ATOM 2151 N N . SER A 1 266 ? -19.263 7.633 25.160 1.00 96.00 266 SER A N 1
ATOM 2152 C CA . SER A 1 266 ? -19.896 6.311 25.036 1.00 96.00 266 SER A CA 1
ATOM 2153 C C . SER A 1 266 ? -18.913 5.156 24.816 1.00 96.00 266 SER A C 1
ATOM 2155 O O . SER A 1 266 ? -19.252 4.013 25.124 1.00 96.00 266 SER A O 1
ATOM 2157 N N . HIS A 1 267 ? -17.699 5.434 24.338 1.00 95.12 267 HIS A N 1
ATOM 2158 C CA . HIS A 1 267 ? -16.673 4.441 24.020 1.00 95.12 267 HIS A CA 1
ATOM 2159 C C . HIS A 1 267 ? -15.439 4.695 24.880 1.00 95.12 267 HIS A C 1
ATOM 2161 O O . HIS A 1 267 ? -14.471 5.317 24.448 1.00 95.12 267 HIS A O 1
ATOM 2167 N N . GLN A 1 268 ? -15.474 4.219 26.124 1.00 94.94 268 GLN A N 1
ATOM 2168 C CA . GLN A 1 268 ? -14.309 4.262 27.006 1.00 94.94 268 GLN A CA 1
ATOM 2169 C C . GLN A 1 268 ? -13.324 3.143 26.624 1.00 94.94 268 GLN A C 1
ATOM 2171 O O . GLN A 1 268 ? -13.754 1.992 26.496 1.00 94.94 268 GLN A O 1
ATOM 2176 N N . PRO A 1 269 ? -12.016 3.431 26.456 1.00 94.12 269 PRO A N 1
ATOM 2177 C CA . PRO A 1 269 ? -11.033 2.399 26.156 1.00 94.12 269 PRO A CA 1
ATOM 2178 C C . PRO A 1 269 ? -11.000 1.329 27.244 1.00 94.12 269 PRO A C 1
ATOM 2180 O O . PRO A 1 269 ? -11.062 1.624 28.438 1.00 94.12 269 PRO A O 1
ATOM 2183 N N . THR A 1 270 ? -10.840 0.081 26.824 1.00 96.25 270 THR A N 1
ATOM 2184 C CA . THR A 1 270 ? -10.593 -1.043 27.729 1.00 96.25 270 THR A CA 1
ATOM 2185 C C . THR A 1 270 ? -9.208 -1.620 27.468 1.00 96.25 270 THR A C 1
ATOM 2187 O O . THR A 1 270 ? -8.619 -1.408 26.405 1.00 96.25 270 THR A O 1
ATOM 2190 N N . THR A 1 271 ? -8.668 -2.343 28.447 1.00 96.38 271 THR A N 1
ATOM 2191 C CA . THR A 1 271 ? -7.304 -2.875 28.377 1.00 96.38 271 THR A CA 1
ATOM 2192 C C . 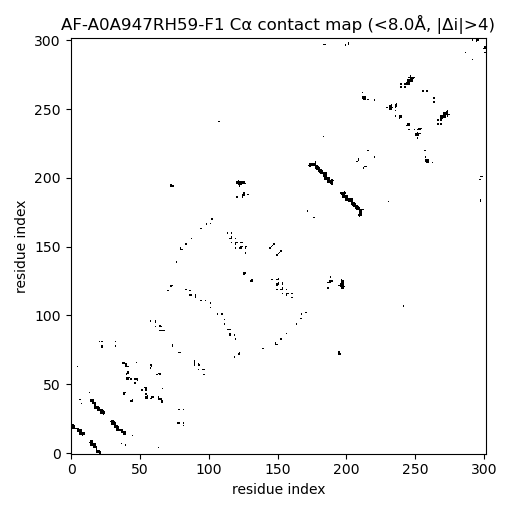THR A 1 271 ? -7.286 -4.350 28.755 1.00 96.38 271 THR A C 1
ATOM 2194 O O . THR A 1 271 ? -7.941 -4.759 29.714 1.00 96.38 271 THR A O 1
ATOM 2197 N N . ILE A 1 272 ? -6.512 -5.141 28.017 1.00 96.62 272 ILE A N 1
ATOM 2198 C CA . ILE A 1 272 ? -6.125 -6.516 28.363 1.00 96.62 272 ILE A CA 1
ATOM 2199 C C . ILE A 1 272 ? -4.620 -6.569 28.665 1.00 96.62 272 ILE A C 1
ATOM 2201 O O . ILE A 1 272 ? -3.905 -5.647 28.278 1.00 96.62 272 ILE A O 1
ATOM 2205 N N . PRO A 1 273 ? -4.097 -7.619 29.329 1.00 94.81 273 PRO A N 1
ATOM 2206 C CA . PRO A 1 273 ? -2.667 -7.692 29.634 1.00 94.81 273 PRO A CA 1
ATOM 2207 C C . PRO A 1 273 ? -1.771 -7.605 28.392 1.00 94.81 273 PRO A C 1
ATOM 2209 O O . PRO A 1 273 ? -0.867 -6.779 28.365 1.00 94.81 273 PRO A O 1
ATOM 2212 N N . THR A 1 274 ? -2.047 -8.424 27.373 1.00 93.38 274 THR A N 1
ATOM 2213 C CA . THR A 1 274 ? -1.310 -8.456 26.103 1.00 93.38 274 THR A CA 1
ATOM 2214 C C . THR A 1 274 ? -2.130 -9.176 25.026 1.00 93.38 274 THR A C 1
ATOM 2216 O O . THR A 1 274 ? -2.961 -10.034 25.343 1.00 93.38 274 THR A O 1
ATOM 2219 N N . TYR A 1 275 ? -1.913 -8.810 23.760 1.00 88.31 275 TYR A N 1
ATOM 2220 C CA . TYR A 1 275 ? -2.382 -9.571 22.593 1.00 88.31 275 TYR A CA 1
ATOM 2221 C C . TYR A 1 275 ? -1.400 -10.668 22.174 1.00 88.31 275 TYR A C 1
ATOM 2223 O O . TYR A 1 275 ? -1.804 -11.623 21.500 1.00 88.31 275 TYR A O 1
ATOM 2231 N N . ASP A 1 276 ? -0.142 -10.549 22.594 1.00 85.06 276 ASP A N 1
ATOM 2232 C CA . ASP A 1 276 ? 0.904 -11.505 22.292 1.00 85.06 276 ASP A CA 1
ATOM 2233 C C . ASP A 1 276 ? 0.657 -12.751 23.141 1.00 85.06 276 ASP A C 1
ATOM 2235 O O . ASP A 1 276 ? 0.857 -12.787 24.356 1.00 85.06 276 ASP A O 1
ATOM 2239 N N . LYS A 1 277 ? 0.142 -13.800 22.502 1.00 75.19 277 LYS A N 1
ATOM 2240 C CA . LYS A 1 277 ? 0.057 -15.110 23.143 1.00 75.19 277 LYS A CA 1
ATOM 2241 C C . LYS A 1 277 ? 1.464 -15.691 23.205 1.00 75.19 277 LYS A C 1
ATOM 2243 O O . LYS A 1 277 ? 2.168 -15.664 22.198 1.00 75.19 277 LYS A O 1
ATOM 2248 N N . GLU A 1 278 ? 1.840 -16.270 24.348 1.00 56.53 278 GLU A N 1
ATOM 2249 C CA . GLU A 1 278 ? 3.004 -17.158 24.409 1.00 56.53 278 GLU A CA 1
ATOM 2250 C C . GLU A 1 278 ? 2.909 -18.172 23.265 1.00 56.53 278 GLU A C 1
ATOM 2252 O O . GLU A 1 278 ? 1.876 -18.820 23.083 1.00 56.53 278 GLU A O 1
ATOM 2257 N N . ASP A 1 279 ? 3.980 -18.217 22.479 1.00 50.28 279 ASP A N 1
ATOM 2258 C CA . ASP A 1 279 ? 4.158 -18.887 21.196 1.00 50.28 279 ASP A CA 1
ATOM 2259 C C . ASP A 1 279 ? 3.424 -20.242 21.097 1.00 50.28 279 ASP A C 1
ATOM 2261 O O . ASP A 1 279 ? 3.960 -21.306 21.412 1.00 50.28 279 ASP A O 1
ATOM 2265 N N . GLN A 1 280 ? 2.161 -20.229 20.656 1.00 41.19 280 GLN A N 1
ATOM 2266 C CA . GLN A 1 280 ? 1.413 -21.454 20.361 1.00 41.19 280 GLN A CA 1
ATOM 2267 C C . GLN A 1 280 ? 1.707 -21.912 18.935 1.00 41.19 280 GLN A C 1
ATOM 2269 O O . GLN A 1 280 ? 0.819 -21.950 18.087 1.00 41.19 280 GLN A O 1
ATOM 2274 N N . GLY A 1 281 ? 2.970 -22.256 18.675 1.00 41.91 281 GLY A N 1
ATOM 2275 C CA . GLY A 1 281 ? 3.376 -23.068 17.526 1.00 41.91 281 GLY A CA 1
ATOM 2276 C C . GLY A 1 281 ? 2.997 -22.518 16.150 1.00 41.91 281 GLY A C 1
ATOM 2277 O O . GLY A 1 281 ? 2.925 -23.293 15.194 1.00 41.91 281 GLY A O 1
ATOM 2278 N N . GLY A 1 282 ? 2.757 -21.209 16.026 1.00 40.66 282 GLY A N 1
ATOM 2279 C CA . GLY A 1 282 ? 2.757 -20.561 14.723 1.00 40.66 282 GLY A CA 1
ATOM 2280 C C . GLY A 1 282 ? 4.154 -20.726 14.146 1.00 40.66 282 GLY A C 1
ATOM 2281 O O . GLY A 1 282 ? 5.136 -20.494 14.846 1.00 40.66 282 GLY A O 1
ATOM 2282 N N . THR A 1 283 ? 4.279 -21.187 12.904 1.00 39.81 283 THR A N 1
ATOM 2283 C CA . THR A 1 283 ? 5.576 -21.210 12.227 1.00 39.81 283 THR A CA 1
ATOM 2284 C C . THR A 1 283 ? 6.137 -19.794 12.238 1.00 39.81 283 THR A C 1
ATOM 2286 O O . THR A 1 283 ? 5.709 -18.958 11.444 1.00 39.81 283 THR A O 1
ATOM 2289 N N . GLN A 1 284 ? 7.078 -19.522 13.146 1.00 40.81 284 GLN A N 1
ATOM 2290 C CA . GLN A 1 284 ? 7.937 -18.357 13.054 1.00 40.81 284 GLN A CA 1
ATOM 2291 C C . GLN A 1 284 ? 8.677 -18.501 11.730 1.00 40.81 284 GLN A C 1
ATOM 2293 O O . GLN A 1 284 ? 9.600 -19.307 11.593 1.00 40.81 284 GLN A O 1
ATOM 2298 N N . HIS A 1 285 ? 8.216 -17.781 10.715 1.00 47.78 285 HIS A N 1
ATOM 2299 C CA . HIS A 1 285 ? 9.028 -17.594 9.534 1.00 47.78 285 HIS A CA 1
ATOM 2300 C C . HIS A 1 285 ? 10.206 -16.735 9.987 1.00 47.78 285 HIS A C 1
ATOM 2302 O O . HIS A 1 285 ? 9.968 -15.653 10.530 1.00 47.78 285 HIS A O 1
ATOM 2308 N N . PRO A 1 286 ? 11.457 -17.211 9.851 1.00 47.75 286 PRO A N 1
ATOM 2309 C CA . PRO A 1 286 ? 12.602 -16.380 10.171 1.00 47.75 286 PRO A CA 1
ATOM 2310 C C . PRO A 1 286 ? 12.460 -15.078 9.385 1.00 47.75 286 PRO A C 1
ATOM 2312 O O . PRO A 1 286 ? 12.319 -15.107 8.162 1.00 47.75 286 PRO A O 1
ATOM 2315 N N . ILE A 1 287 ? 12.423 -13.954 10.104 1.00 54.22 287 ILE A N 1
ATOM 2316 C CA . ILE A 1 287 ? 12.422 -12.635 9.479 1.00 54.22 287 ILE A CA 1
ATOM 2317 C C . ILE A 1 287 ? 13.733 -12.554 8.703 1.00 54.22 287 ILE A C 1
ATOM 2319 O O . ILE A 1 287 ? 14.812 -12.678 9.287 1.00 54.22 287 ILE A O 1
ATOM 2323 N N . ASP A 1 288 ? 13.633 -12.420 7.385 1.00 61.12 288 ASP A N 1
ATOM 2324 C CA . ASP A 1 288 ? 14.806 -12.325 6.529 1.00 61.12 288 ASP A CA 1
ATOM 2325 C C . ASP A 1 288 ? 15.665 -11.121 6.971 1.00 61.12 288 ASP A C 1
ATOM 2327 O O . ASP A 1 288 ? 15.108 -10.061 7.277 1.00 61.12 288 ASP A O 1
ATOM 2331 N N . PRO A 1 289 ? 17.006 -11.234 7.020 1.00 62.47 289 PRO A N 1
ATOM 2332 C CA . PRO A 1 289 ? 17.872 -10.132 7.433 1.00 62.47 289 PRO A CA 1
ATOM 2333 C C . PRO A 1 289 ? 17.615 -8.814 6.687 1.00 62.47 289 PRO A C 1
ATOM 2335 O O . PRO A 1 289 ? 17.737 -7.752 7.295 1.00 62.47 289 PRO A O 1
ATOM 2338 N N . SER A 1 290 ? 17.184 -8.860 5.418 1.00 55.88 290 SER A N 1
ATOM 2339 C CA . SER A 1 290 ? 16.822 -7.645 4.673 1.00 55.88 290 SER A CA 1
ATOM 2340 C C . SER A 1 290 ? 15.565 -6.964 5.225 1.00 55.88 290 SER A C 1
ATOM 2342 O O . SER A 1 290 ? 15.495 -5.739 5.262 1.00 55.88 290 SER A O 1
ATOM 2344 N N . SER A 1 291 ? 14.601 -7.736 5.737 1.00 63.53 291 SER A N 1
ATOM 2345 C CA . SER A 1 291 ? 13.400 -7.197 6.384 1.00 63.53 291 SER A CA 1
ATOM 2346 C C . SER A 1 291 ? 13.744 -6.514 7.709 1.00 63.53 291 SER A C 1
ATOM 2348 O O . SER A 1 291 ? 13.161 -5.485 8.031 1.00 63.53 291 SER A O 1
ATOM 2350 N N . LEU A 1 292 ? 14.727 -7.029 8.458 1.00 67.88 292 LEU A N 1
ATOM 2351 C CA . LEU A 1 292 ? 15.221 -6.371 9.675 1.00 67.88 292 LEU A CA 1
ATOM 2352 C C . LEU A 1 292 ? 15.925 -5.044 9.367 1.00 67.88 292 LEU A C 1
ATOM 2354 O O . LEU A 1 292 ? 15.679 -4.058 10.059 1.00 67.88 292 LEU A O 1
ATOM 2358 N N . GLU A 1 293 ? 16.780 -5.000 8.342 1.00 62.66 293 GLU A N 1
ATOM 2359 C CA . GLU A 1 293 ? 17.406 -3.746 7.897 1.00 62.66 293 GLU A CA 1
ATOM 2360 C C . GLU A 1 293 ? 16.366 -2.735 7.412 1.00 62.66 293 GLU A C 1
ATOM 2362 O O . GLU A 1 293 ? 16.454 -1.561 7.767 1.00 62.66 293 GLU A O 1
ATOM 2367 N N . GLN A 1 294 ? 15.346 -3.187 6.677 1.00 64.88 294 GLN A N 1
ATOM 2368 C CA . GLN A 1 294 ? 14.239 -2.335 6.257 1.00 64.88 294 GLN A CA 1
ATOM 2369 C C . GLN A 1 294 ? 13.490 -1.778 7.474 1.00 64.88 294 GLN A C 1
ATOM 2371 O O . GLN A 1 294 ? 13.343 -0.568 7.591 1.00 64.88 294 GLN A O 1
ATOM 2376 N N . LEU A 1 295 ? 13.094 -2.617 8.435 1.00 71.12 295 LEU A N 1
ATOM 2377 C CA . LEU A 1 295 ? 12.407 -2.167 9.652 1.00 71.12 295 LEU A CA 1
ATOM 2378 C C . LEU A 1 295 ? 13.238 -1.167 10.474 1.00 71.12 295 LEU A C 1
ATOM 2380 O O . LEU A 1 295 ? 12.672 -0.234 11.044 1.00 71.12 295 LEU A O 1
ATOM 2384 N N . LYS A 1 296 ? 14.567 -1.322 10.511 1.00 67.94 296 LYS A N 1
ATOM 2385 C CA . LYS A 1 296 ? 15.480 -0.336 11.112 1.00 67.94 296 LYS A CA 1
ATOM 2386 C C . LYS A 1 296 ? 15.523 0.971 10.324 1.00 67.94 296 LYS A C 1
ATOM 2388 O O . LYS A 1 296 ? 15.398 2.035 10.921 1.00 67.94 296 LYS A O 1
ATOM 2393 N N . GLY A 1 297 ? 15.649 0.903 8.997 1.00 61.03 297 GLY A N 1
ATOM 2394 C CA . GLY A 1 297 ? 15.609 2.078 8.117 1.00 61.03 297 GLY A CA 1
ATOM 2395 C C . GLY A 1 297 ? 14.291 2.856 8.211 1.00 61.03 297 GLY A C 1
ATOM 2396 O O . GLY A 1 297 ? 14.282 4.076 8.092 1.00 61.03 297 GLY A O 1
ATOM 2397 N N . LEU A 1 298 ? 13.200 2.150 8.512 1.00 62.28 298 LEU A N 1
ATOM 2398 C CA . LEU A 1 298 ? 11.861 2.691 8.736 1.00 62.28 298 LEU A CA 1
ATOM 2399 C C . LEU A 1 298 ? 11.620 3.178 10.182 1.00 62.28 298 LEU A C 1
ATOM 2401 O O . LEU A 1 298 ? 10.546 3.689 10.489 1.00 62.28 298 LEU A O 1
ATOM 2405 N N . GLY A 1 299 ? 12.585 3.015 11.095 1.00 56.91 299 GLY A N 1
ATOM 2406 C CA . GLY A 1 299 ? 12.474 3.459 12.491 1.00 56.91 299 GLY A CA 1
ATOM 2407 C C . GLY A 1 299 ? 11.560 2.605 13.382 1.00 56.91 299 GLY A C 1
ATOM 2408 O O . GLY A 1 299 ? 11.210 3.028 14.487 1.00 56.91 299 GLY A O 1
ATOM 2409 N N . TYR A 1 300 ? 11.173 1.403 12.938 1.00 56.97 300 TYR A N 1
ATOM 2410 C CA . TYR A 1 300 ? 10.415 0.447 13.758 1.00 56.97 300 TYR A CA 1
ATOM 2411 C C . TYR A 1 300 ? 11.289 -0.272 14.789 1.00 56.97 300 TYR A C 1
ATOM 2413 O O . TYR A 1 300 ? 10.773 -0.738 15.805 1.00 56.97 300 TYR A O 1
ATOM 2421 N N . LEU A 1 301 ? 12.595 -0.360 14.532 1.00 64.75 301 LEU A N 1
ATOM 2422 C CA . LEU A 1 301 ? 13.581 -1.023 15.381 1.00 64.75 301 LEU A CA 1
ATOM 2423 C C . LEU A 1 301 ? 14.756 -0.077 15.655 1.00 64.75 301 LEU A C 1
ATOM 2425 O O . LEU A 1 301 ? 15.159 0.668 14.762 1.00 64.75 301 LEU A O 1
ATOM 2429 N N . GLU A 1 302 ? 15.298 -0.140 16.874 1.00 58.53 302 GLU A N 1
ATOM 2430 C CA . GLU A 1 302 ? 16.551 0.530 17.266 1.00 58.53 302 GLU A CA 1
ATOM 2431 C C . GLU A 1 302 ? 17.801 -0.267 16.834 1.00 58.53 302 GLU A C 1
ATOM 2433 O O . GLU A 1 302 ? 17.753 -1.523 16.751 1.00 58.53 302 GLU A O 1
#

Mean predicted aligned error: 8.2 Å

Solvent-accessible surface area (backbone atoms only — not comparable to full-atom values): 18266 Å² total; per-residue (Å²): 116,69,51,71,79,42,82,39,78,77,49,96,93,39,54,24,28,30,39,43,29,76,67,41,80,74,92,83,52,80,41,70,47,68,54,72,78,37,59,29,32,74,62,46,90,61,79,89,41,84,61,60,69,50,36,41,53,47,23,74,76,75,39,85,47,61,80,82,67,91,78,77,61,71,88,54,72,78,47,48,67,58,54,52,53,52,46,52,51,37,48,50,46,52,48,52,52,49,42,52,59,57,71,71,52,91,68,97,75,84,90,85,86,82,58,50,54,61,65,38,27,28,61,19,33,26,69,68,71,70,69,72,68,65,81,75,48,72,86,58,79,53,71,68,52,46,47,55,61,33,34,43,41,38,55,51,30,52,53,48,52,51,52,51,51,54,59,53,50,74,81,60,48,53,82,72,39,68,49,75,50,75,42,83,45,34,74,39,63,39,88,64,100,58,71,43,28,22,33,78,31,77,66,43,50,78,48,76,44,30,37,60,45,53,97,68,57,70,65,64,65,59,69,77,47,100,65,85,88,53,80,58,18,48,64,53,42,52,30,50,75,69,74,41,58,39,35,69,75,59,66,66,57,77,63,67,88,49,38,37,68,71,50,54,73,74,54,70,86,48,72,42,76,60,80,78,66,79,83,79,77,67,82,78,68,78,77,51,72,67,57,53,53,49,38,38,76,64,66,79,43,135

Foldseek 3Di:
DKDDWDWDDPDVVAIFTKIKDFLDDPPVDTDIDIDPTFAFLCHGPDQPDVVSVVSNVLCVPQNGAGPDDPDQFDLDPSCLQVVLVVLVSNQVSQLVVLLVVLVPDDDLDRDRDQCQLVVLCFQAVLLVVVDDDVVSCVPPPDNVCNCCRRVVSNVVSVVVVVVSVVSSCPPPDLQADKDWDKDLFDWDQDPDPDRTRIATDRDIDIDMGGHQFDPDDPVVLCVVDPDDADPLAVVVQSCQVSLHAAAPPRDHDHSPVRGHPVSCVVRPHHYDNDPDDDDPPDPPPPCPVVNVVVCVSSVVDD

Sequence (302 aa):
EWTDFIPVQVSPGVVGVVQIKPIQLDGENVKLYITPIFSDSSNPVYNFTFPATLAKDITRLFGQYLVEMTWMSTKDIILIPAIKELLIYTENQKSKVGKALFDERQWDLFIQIFTLTDRLQHPAWRFREGNFPEKYFKGLYNEEIIQKEAVGAIDEAYIKADIWLGDMLRNFNPQKDVLIIVSDHGFTAGTGEYILSGDHRLEGIYVVWGGPVKALNSVDFMKNQSSTKSIKDITKNILYLMGLPTGADMIGEFWFDLYDESWVESHQPTTIPTYDKEDQGGTQHPIDPSSLEQLKGLGYLE

Secondary structure (DSSP, 8-state):
-PPPPEEEEEETTEEEEE-EEEEEE-SS-EEEEE---EEPTTS-SS--SSSTTHHHHHHHHHS-----------S-GGGHHHHHHHHHHHHHHHHHHHHHHHHHS--S-------HHHHHHHHHHHHHHT---GGGTTT---HHHHIIIIIHHHHHHHHHHHHHHHHHGGG--TTT-EEEEE-S-EEEE--SSSS-SEEEES---EEEEETTB----HHHHHHT-SS---GGGHHHHHHHHTTPPEETT--S---GGGB-HHHHHH----EES-S--S--S---PPPPHHHHHHHHHTTS--